Protein AF-A0A356R2P5-F1 (afdb_monomer_lite)

pLDDT: mean 85.53, std 14.72, range [37.44, 98.0]

Foldseek 3Di:
DDDDDDDDDDDPPPCPDVVLVVVLVLVLLVVLLVLLLVCLVVLLVLLLVLLVVLLVVQPVQAPNVLSVVLSCLSVVLNVVSVVLSVVCVPDPCVSPCSPVSVVVLLVSLLSQQLSLLVCLPRSQRPPDVVSLVVSLCSLLVSLLVLLVSCLQPLSSSCSRNCSNQVSNLVVLVVVVDPVSPVVSVVSVVSSVVSSVSSVVSNVVSVVVSVVVSVVVVVVVVVVVVVVVVVVVVVVVVVVVVVVVVVVVVVVVVVVVVVVVVVVVVVVVVVVVVVVVVVVVVVVVVVD

Sequence (287 aa):
MPTPPDSTPIRPSGTSSPSSSFHSSLELRRQQIHQLFSMVPMAILASIINCGLVGWILMDDIPPTTVATWIVGIVGINVLWSGLVLAYRRTSKPLSHPGRWLACFLAGNGASGLIWGMAGIALYPSSAPSHEMFLALVLGGMAAGSAAVHAAYFPAFLAYSLPTTLPLTYQFFAQGDPPHQAVGIMSLIFLSVITVTAYRNFSMVKDTLNLEKENFQLINQLEQAHVHEKDLNHSLSKEITRRRATEQELLEHKNHLESLVGIRTSDLQKSEARYRMVVERISDVIW

Structure (mmCIF, N/CA/C/O backbone):
data_AF-A0A356R2P5-F1
#
_entry.id   AF-A0A356R2P5-F1
#
loop_
_atom_site.group_PDB
_atom_site.id
_atom_site.type_symbol
_atom_site.label_atom_i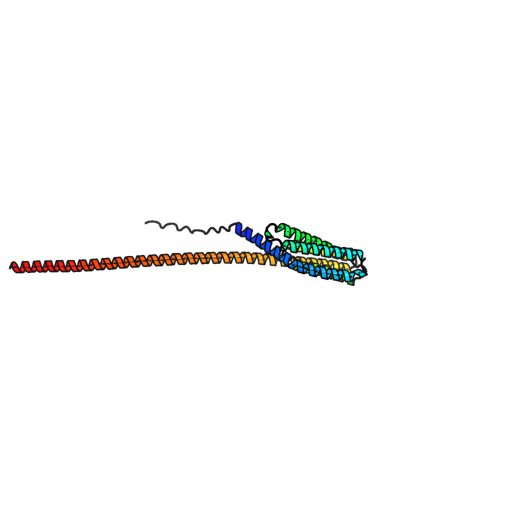d
_atom_site.label_alt_id
_atom_site.label_comp_id
_atom_site.label_asym_id
_atom_site.label_entity_id
_atom_site.label_seq_id
_atom_site.pdbx_PDB_ins_code
_atom_site.Cartn_x
_atom_site.Cartn_y
_atom_site.Cartn_z
_atom_site.occupancy
_atom_site.B_iso_or_equiv
_atom_site.auth_seq_id
_atom_site.auth_comp_id
_atom_site.auth_asym_id
_atom_site.auth_atom_id
_atom_site.pdbx_PDB_model_num
ATOM 1 N N . MET A 1 1 ? -65.138 -12.344 42.682 1.00 42.41 1 MET A N 1
ATOM 2 C CA . MET A 1 1 ? -63.739 -12.772 42.472 1.00 42.41 1 MET A CA 1
ATOM 3 C C . MET A 1 1 ? -63.032 -11.672 41.699 1.00 42.41 1 MET A C 1
ATOM 5 O O . MET A 1 1 ? -63.531 -11.342 40.631 1.00 42.41 1 MET A O 1
ATOM 9 N N . PRO A 1 2 ? -61.968 -11.049 42.229 1.00 42.75 2 PRO A N 1
ATOM 10 C CA . PRO A 1 2 ? -61.199 -10.060 41.486 1.00 42.75 2 PRO A CA 1
ATOM 11 C C . PRO A 1 2 ? -60.195 -10.764 40.564 1.00 42.75 2 PRO A C 1
ATOM 13 O O . PRO A 1 2 ? -59.533 -11.720 40.962 1.00 42.75 2 PRO A O 1
ATOM 16 N N . THR A 1 3 ? -60.127 -10.304 39.320 1.00 48.28 3 THR A N 1
ATOM 17 C CA . THR A 1 3 ? -59.178 -10.725 38.281 1.00 48.28 3 THR A CA 1
ATOM 18 C C . THR A 1 3 ? -57.747 -10.284 38.625 1.00 48.28 3 THR A C 1
ATOM 20 O O . THR A 1 3 ? -57.582 -9.195 39.181 1.00 48.28 3 THR A O 1
ATOM 23 N N . PRO A 1 4 ? -56.703 -11.072 38.301 1.00 51.34 4 PRO A N 1
ATOM 24 C CA . PRO A 1 4 ? -55.318 -10.655 38.505 1.00 51.34 4 PRO A CA 1
ATOM 25 C C . PRO A 1 4 ? -54.912 -9.591 37.464 1.00 51.34 4 PRO A C 1
ATOM 27 O O . PRO A 1 4 ? -55.489 -9.565 36.375 1.00 51.34 4 PRO A O 1
ATOM 30 N N . PRO A 1 5 ? -53.947 -8.706 37.773 1.00 51.38 5 PRO A N 1
ATOM 31 C CA . PRO A 1 5 ? -53.495 -7.688 36.836 1.00 51.38 5 PRO A CA 1
ATOM 32 C C . PRO A 1 5 ? -52.568 -8.292 35.772 1.00 51.38 5 PRO A C 1
ATOM 34 O O . PRO A 1 5 ? -51.703 -9.115 36.076 1.00 51.38 5 PRO A O 1
ATOM 37 N N . ASP A 1 6 ? -52.759 -7.841 34.532 1.00 43.88 6 ASP A N 1
ATOM 38 C CA . ASP A 1 6 ? -51.937 -8.139 33.360 1.00 43.88 6 ASP A CA 1
ATOM 39 C C . ASP A 1 6 ? -50.452 -7.850 33.621 1.00 43.88 6 ASP A C 1
ATOM 41 O O . ASP A 1 6 ? -50.032 -6.704 33.797 1.00 43.88 6 ASP A O 1
ATOM 45 N N . SER A 1 7 ? -49.630 -8.896 33.589 1.00 45.62 7 SER A N 1
ATOM 46 C CA . SER A 1 7 ? -48.177 -8.784 33.521 1.00 45.62 7 SER A CA 1
ATOM 47 C C . SER A 1 7 ? -47.746 -8.662 32.058 1.00 45.62 7 SER A C 1
ATOM 49 O O . SER A 1 7 ? -47.386 -9.650 31.414 1.00 45.62 7 SER A O 1
ATOM 51 N N . THR A 1 8 ? -47.779 -7.449 31.510 1.00 44.38 8 THR A N 1
ATOM 52 C CA . THR A 1 8 ? -47.109 -7.147 30.238 1.00 44.38 8 THR A CA 1
ATOM 53 C C . THR A 1 8 ? -45.588 -7.270 30.407 1.00 44.38 8 THR A C 1
ATOM 55 O O . THR A 1 8 ? -45.036 -6.611 31.292 1.00 44.38 8 THR A O 1
ATOM 58 N N . PRO A 1 9 ? -44.870 -8.047 29.573 1.00 41.84 9 PRO A N 1
ATOM 59 C CA . PRO A 1 9 ? -43.415 -8.082 29.613 1.00 41.84 9 PRO A CA 1
ATOM 60 C C . PRO A 1 9 ? -42.858 -6.767 29.059 1.00 41.84 9 PRO A C 1
ATOM 62 O O . PRO A 1 9 ? -43.113 -6.406 27.908 1.00 41.84 9 PRO A O 1
ATOM 65 N N . ILE A 1 10 ? -42.069 -6.056 29.866 1.00 46.28 10 ILE A N 1
ATOM 66 C CA . ILE A 1 10 ? -41.281 -4.905 29.416 1.00 46.28 10 ILE A CA 1
ATOM 67 C C . ILE A 1 10 ? -40.201 -5.437 28.470 1.00 46.28 10 ILE A C 1
ATOM 69 O O . ILE A 1 10 ? -39.231 -6.067 28.886 1.00 46.28 10 ILE A O 1
ATOM 73 N N . ARG A 1 11 ? -40.395 -5.213 27.171 1.00 37.44 11 ARG A N 1
ATOM 74 C CA . ARG A 1 11 ? -39.421 -5.529 26.124 1.00 37.44 11 ARG A CA 1
ATOM 75 C C . ARG A 1 11 ? -38.295 -4.486 26.203 1.00 37.44 11 ARG A C 1
ATOM 77 O O . ARG A 1 11 ? -38.595 -3.304 26.035 1.00 37.44 11 ARG A O 1
ATOM 84 N N . PRO A 1 12 ? -37.024 -4.856 26.443 1.00 41.50 12 PRO A N 1
ATOM 85 C CA . PRO A 1 12 ? -35.945 -3.880 26.438 1.00 41.50 12 PRO A CA 1
ATOM 86 C C . PRO A 1 12 ? -35.752 -3.372 25.006 1.00 41.50 12 PRO A C 1
ATOM 88 O O . PRO A 1 12 ? -35.371 -4.113 24.098 1.00 41.50 12 PRO A O 1
ATOM 91 N N . SER A 1 13 ? -36.062 -2.096 24.790 1.00 41.22 13 SER A N 1
ATOM 92 C CA . SER A 1 13 ? -35.741 -1.371 23.568 1.00 41.22 13 SER A CA 1
ATOM 93 C C . SER A 1 13 ? -34.225 -1.199 23.490 1.00 41.22 13 SER A C 1
ATOM 95 O O . SER A 1 13 ? -33.666 -0.270 24.069 1.00 41.22 13 SER A O 1
ATOM 97 N N . GLY A 1 14 ? -33.557 -2.106 22.779 1.00 43.81 14 GLY A N 1
ATOM 98 C CA . GLY A 1 14 ? -32.173 -1.937 22.353 1.00 43.81 14 GLY A CA 1
ATOM 99 C C . GLY A 1 14 ? -32.071 -0.786 21.356 1.00 43.81 14 GLY A C 1
ATOM 100 O O . GLY A 1 14 ? -32.062 -0.994 20.147 1.00 43.81 14 GLY A O 1
ATOM 101 N N . THR A 1 15 ? -32.015 0.446 21.854 1.00 41.06 15 THR A N 1
ATOM 102 C CA . THR A 1 15 ? -31.592 1.601 21.068 1.00 41.06 15 THR A CA 1
ATOM 103 C C . THR A 1 15 ? -30.075 1.537 20.926 1.00 41.06 15 THR A C 1
ATOM 105 O O . THR A 1 15 ? -29.334 2.104 21.727 1.00 41.06 15 THR A O 1
ATOM 108 N N . SER A 1 16 ? -29.587 0.830 19.908 1.00 44.09 16 SER A N 1
ATOM 109 C CA . SER A 1 16 ? -28.225 1.032 19.420 1.00 44.09 16 SER A CA 1
ATOM 110 C C . SER A 1 16 ? -28.138 2.458 18.867 1.00 44.09 16 SER A C 1
ATOM 112 O O . SER A 1 16 ? -28.559 2.721 17.740 1.00 44.09 16 SER A O 1
ATOM 114 N N . SER A 1 17 ? -27.663 3.400 19.682 1.00 41.56 17 SER A N 1
ATOM 115 C CA . SER A 1 17 ? -27.514 4.804 19.296 1.00 41.56 17 SER A CA 1
ATOM 116 C C . SER A 1 17 ? -26.669 4.922 18.016 1.00 41.56 17 SER A C 1
ATOM 118 O O . SER A 1 17 ? -25.552 4.398 17.991 1.00 41.56 17 SER A O 1
ATOM 120 N N . PRO A 1 18 ? -27.127 5.625 16.961 1.00 43.97 18 PRO A N 1
ATOM 121 C CA . PRO A 1 18 ? -26.388 5.757 15.699 1.00 43.97 18 PRO A CA 1
ATOM 122 C C . PRO A 1 18 ? -24.966 6.329 15.866 1.00 43.97 18 PRO A C 1
ATOM 124 O O . PRO A 1 18 ? -24.083 6.033 15.057 1.00 43.97 18 PRO A O 1
ATOM 127 N N . SER A 1 19 ? -24.706 7.060 16.956 1.00 48.72 19 SER A N 1
ATOM 128 C CA . SER A 1 19 ? -23.388 7.587 17.323 1.00 48.72 19 SER A CA 1
ATOM 129 C C . SER A 1 19 ? -22.319 6.504 17.530 1.00 48.72 19 SER A C 1
ATOM 131 O O . SER A 1 19 ? -21.192 6.683 17.068 1.00 48.72 19 SER A O 1
ATOM 133 N N . SER A 1 20 ? -22.636 5.356 18.141 1.00 54.38 20 SER A N 1
ATOM 134 C CA . SER A 1 20 ? -21.635 4.307 18.417 1.00 54.38 20 SER A CA 1
ATOM 135 C C . SER A 1 20 ? -21.119 3.646 17.132 1.00 54.38 20 SER A C 1
ATOM 137 O O . SER A 1 20 ? -19.922 3.383 16.983 1.00 54.38 20 SER A O 1
ATOM 139 N N . SER A 1 21 ? -22.006 3.457 16.149 1.00 53.62 21 SER A N 1
ATOM 140 C CA . SER A 1 21 ? -21.661 2.896 14.840 1.00 53.62 21 SER A CA 1
ATOM 141 C C . SER A 1 21 ? -20.752 3.833 14.032 1.00 53.62 21 SER A C 1
ATOM 143 O O . SER A 1 21 ? -19.744 3.386 13.479 1.00 53.62 21 SER A O 1
ATOM 145 N N . PHE A 1 22 ? -21.028 5.140 14.047 1.00 55.53 22 PHE A N 1
ATOM 146 C CA . PHE A 1 22 ? -20.231 6.148 13.351 1.00 55.53 22 PHE A CA 1
ATOM 147 C C . PHE A 1 22 ? -18.831 6.295 13.968 1.00 55.53 22 PHE A C 1
ATOM 149 O O . PHE A 1 22 ? -17.836 6.223 13.242 1.00 55.53 22 PHE A O 1
ATOM 156 N N . HIS A 1 23 ? -18.737 6.382 15.301 1.00 60.03 23 HIS A N 1
ATOM 157 C CA . HIS A 1 23 ? -17.456 6.456 16.014 1.00 60.03 23 HIS A CA 1
ATOM 158 C C . HIS A 1 23 ? -16.562 5.238 15.746 1.00 60.03 23 HIS A C 1
ATOM 160 O O . HIS A 1 23 ? -15.377 5.404 15.463 1.00 60.03 23 HIS A O 1
ATOM 166 N N . SER A 1 24 ? -17.132 4.029 15.722 1.00 66.06 24 SER A N 1
ATOM 167 C CA . SER A 1 24 ? -16.369 2.810 15.413 1.00 66.06 24 SER A CA 1
ATOM 168 C C . SER A 1 24 ? -15.798 2.788 13.985 1.00 66.06 24 SER A C 1
ATOM 170 O O . SER A 1 24 ? -14.681 2.327 13.771 1.00 66.06 24 SER A O 1
ATOM 172 N N . SER A 1 25 ? -16.524 3.331 12.999 1.00 68.00 25 SER A N 1
ATOM 173 C CA . SER A 1 25 ? -16.072 3.361 11.599 1.00 68.00 25 SER A CA 1
ATOM 174 C C . SER A 1 25 ? -14.930 4.356 11.354 1.00 68.00 25 SER A C 1
ATOM 176 O O . SER A 1 25 ? -14.026 4.092 10.557 1.00 68.00 25 SER A O 1
ATOM 178 N N . LEU A 1 26 ? -14.945 5.490 12.063 1.00 72.00 26 LEU A N 1
ATOM 179 C CA . LEU A 1 26 ? -13.884 6.496 12.010 1.00 72.00 26 LEU A CA 1
ATOM 180 C C . LEU A 1 26 ? -12.607 6.003 12.690 1.00 72.00 26 LEU A C 1
ATOM 182 O O . LEU A 1 26 ? -11.514 6.223 12.169 1.00 72.00 26 LEU A O 1
ATOM 186 N N . GLU A 1 27 ? -12.753 5.311 13.816 1.00 73.75 27 GLU A N 1
ATOM 187 C CA . GLU A 1 27 ? -11.639 4.742 14.569 1.00 73.75 27 GLU A CA 1
ATOM 188 C C . GLU A 1 27 ? -10.938 3.622 13.786 1.00 73.75 27 GLU A C 1
ATOM 190 O O . GLU A 1 27 ? -9.715 3.616 13.654 1.00 73.75 27 GLU A O 1
ATOM 195 N N . LEU A 1 28 ? -11.714 2.755 13.136 1.00 74.19 28 LEU A N 1
ATOM 196 C CA . LEU A 1 28 ? -11.195 1.710 12.254 1.00 74.19 28 LEU A CA 1
ATOM 197 C C . LEU A 1 28 ? -10.423 2.303 11.065 1.00 74.19 28 LEU A C 1
ATOM 199 O O . LEU A 1 28 ? -9.308 1.885 10.751 1.00 74.19 28 LEU A O 1
ATOM 203 N N . ARG A 1 29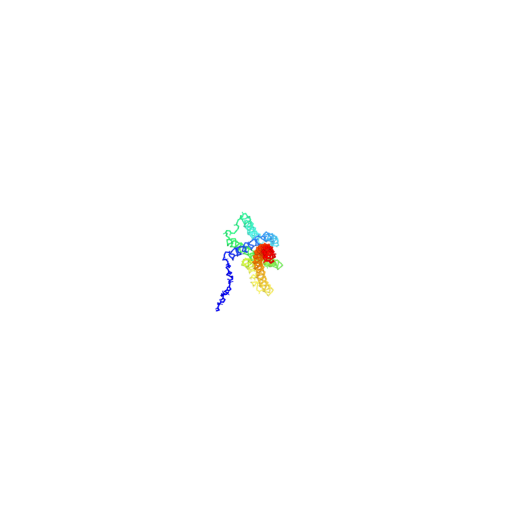 ? -10.967 3.353 10.435 1.00 76.81 29 ARG A N 1
ATOM 204 C CA . ARG A 1 29 ? -10.277 4.065 9.348 1.00 76.81 29 ARG A CA 1
ATOM 205 C C . ARG A 1 29 ? -8.995 4.754 9.835 1.00 76.81 29 ARG A C 1
ATOM 207 O O . ARG A 1 29 ? -8.023 4.828 9.086 1.00 76.81 29 ARG A O 1
ATOM 214 N N . ARG A 1 30 ? -8.965 5.241 11.079 1.00 79.44 30 ARG A N 1
ATOM 215 C CA . ARG A 1 30 ? -7.760 5.811 11.704 1.00 79.44 30 ARG A CA 1
ATOM 216 C C . ARG A 1 30 ? -6.670 4.756 11.856 1.00 79.44 30 ARG A C 1
ATOM 218 O O . ARG A 1 30 ? -5.534 5.018 11.466 1.00 79.44 30 ARG A O 1
ATOM 225 N N . GLN A 1 31 ? -7.012 3.587 12.392 1.00 79.94 31 GLN A N 1
ATOM 226 C CA . GLN A 1 31 ? -6.070 2.480 12.555 1.00 79.94 31 GLN A CA 1
ATOM 227 C C . GLN A 1 31 ? -5.504 2.025 11.204 1.00 79.94 31 GLN A C 1
ATOM 229 O O . GLN A 1 31 ? -4.288 1.910 11.070 1.00 79.94 31 GLN A O 1
ATOM 234 N N . GLN A 1 32 ? -6.353 1.896 10.177 1.00 83.00 32 GLN A N 1
ATOM 235 C CA . GLN A 1 32 ? -5.919 1.580 8.811 1.00 83.00 32 GLN A CA 1
ATOM 236 C C . GLN A 1 32 ? -4.899 2.593 8.276 1.00 83.00 32 GLN A C 1
ATOM 238 O O . GLN A 1 32 ? -3.826 2.209 7.819 1.00 83.00 32 GLN A O 1
ATOM 243 N N . ILE A 1 33 ? -5.198 3.895 8.356 1.00 86.94 33 ILE A N 1
ATOM 244 C CA . ILE A 1 33 ? -4.279 4.946 7.889 1.00 86.94 33 ILE A CA 1
ATOM 245 C C . ILE A 1 33 ? -2.973 4.905 8.689 1.00 86.94 33 ILE A C 1
ATOM 247 O O . ILE A 1 33 ? -1.893 4.991 8.110 1.00 86.94 33 ILE A O 1
ATOM 251 N N . HIS A 1 34 ? -3.044 4.731 10.009 1.00 86.88 34 HIS A N 1
ATOM 252 C CA . HIS A 1 34 ? -1.851 4.634 10.843 1.00 86.88 34 HIS A CA 1
ATOM 253 C C . HIS A 1 34 ? -0.959 3.449 10.449 1.00 86.88 34 HIS A C 1
ATOM 255 O O . HIS A 1 34 ? 0.250 3.629 10.310 1.00 86.88 34 HIS A O 1
ATOM 261 N N . GLN A 1 35 ? -1.550 2.279 10.206 1.00 85.94 35 GLN A N 1
ATOM 262 C CA . GLN A 1 35 ? -0.837 1.086 9.755 1.00 85.94 35 GLN A CA 1
ATOM 263 C C . GLN A 1 35 ? -0.200 1.275 8.370 1.00 85.94 35 GLN A C 1
ATOM 265 O O . GLN A 1 35 ? 0.932 0.856 8.152 1.00 85.94 35 GLN A O 1
ATOM 270 N N . LEU A 1 36 ? -0.881 1.947 7.437 1.00 88.31 36 LEU A N 1
ATOM 271 C CA . LEU A 1 36 ? -0.299 2.257 6.126 1.00 88.31 36 LEU A CA 1
ATOM 272 C C . LEU A 1 36 ? 0.934 3.158 6.265 1.00 88.31 36 LEU A C 1
ATOM 274 O O . LEU A 1 36 ? 1.994 2.865 5.717 1.00 88.31 36 LEU A O 1
ATOM 278 N N . PHE A 1 37 ? 0.819 4.244 7.035 1.00 88.81 37 PHE A N 1
ATOM 279 C CA . PHE A 1 37 ? 1.904 5.210 7.221 1.00 88.81 37 PHE A CA 1
ATOM 280 C C . PHE A 1 37 ? 3.071 4.679 8.068 1.00 88.81 37 PHE A C 1
ATOM 282 O O . PHE A 1 37 ? 4.184 5.198 7.946 1.00 88.81 37 PHE A O 1
ATOM 289 N N . SER A 1 38 ? 2.860 3.657 8.904 1.00 89.44 38 SER A N 1
ATOM 290 C CA . SER A 1 38 ? 3.942 3.017 9.664 1.00 89.44 38 SER A CA 1
ATOM 291 C C . SER A 1 38 ? 4.842 2.139 8.789 1.00 89.44 38 SER A C 1
ATOM 293 O O . SER A 1 38 ? 6.026 2.014 9.096 1.00 89.44 38 SER A O 1
ATOM 295 N N . MET A 1 39 ? 4.323 1.612 7.674 1.00 90.44 39 MET A N 1
ATOM 296 C CA . MET A 1 39 ? 5.072 0.771 6.731 1.00 90.44 39 MET A CA 1
ATOM 297 C C . MET A 1 39 ? 5.848 1.572 5.670 1.00 90.44 39 MET A C 1
ATOM 299 O O . MET A 1 39 ? 6.798 1.055 5.080 1.00 90.44 39 MET A O 1
ATOM 303 N N . VAL A 1 40 ? 5.509 2.850 5.446 1.00 92.06 40 VAL A N 1
ATOM 304 C CA . VAL A 1 40 ? 6.167 3.707 4.434 1.00 92.06 40 VAL A CA 1
ATOM 305 C C . VAL A 1 40 ? 7.695 3.791 4.595 1.00 92.06 40 VAL A C 1
ATOM 307 O O . VAL A 1 40 ? 8.383 3.658 3.587 1.00 92.06 40 VAL A O 1
ATOM 310 N N . PRO A 1 41 ? 8.283 3.964 5.798 1.00 92.88 41 PRO A N 1
ATOM 311 C CA . PRO A 1 41 ? 9.741 4.014 5.941 1.00 92.88 41 PRO A CA 1
ATOM 312 C C . PRO A 1 41 ? 10.447 2.740 5.458 1.00 92.88 41 PRO A C 1
ATOM 314 O O . PRO A 1 41 ? 11.507 2.821 4.841 1.00 92.88 41 PRO A O 1
ATOM 317 N N . MET A 1 42 ? 9.842 1.571 5.693 1.00 92.56 42 MET A N 1
ATOM 318 C CA . MET A 1 42 ? 10.363 0.295 5.201 1.00 92.56 42 MET A CA 1
ATOM 319 C C . MET A 1 42 ? 10.295 0.229 3.669 1.00 92.56 42 MET A C 1
ATOM 321 O O . MET A 1 42 ? 11.254 -0.202 3.031 1.00 92.56 42 MET A O 1
ATOM 325 N N . ALA A 1 43 ? 9.204 0.722 3.073 1.00 93.12 43 ALA A N 1
ATOM 326 C CA . ALA A 1 43 ? 9.056 0.806 1.621 1.00 93.12 43 ALA A CA 1
ATOM 327 C C . ALA A 1 43 ? 10.069 1.773 0.979 1.00 93.12 43 ALA A C 1
ATOM 329 O O . ALA A 1 43 ? 10.650 1.445 -0.054 1.00 93.12 43 ALA A O 1
ATOM 330 N N . ILE A 1 44 ? 10.335 2.927 1.606 1.00 94.88 44 ILE A N 1
ATOM 331 C CA . ILE A 1 44 ? 11.371 3.873 1.159 1.00 94.88 44 ILE A CA 1
ATOM 332 C C . ILE A 1 44 ? 12.742 3.192 1.168 1.00 94.88 44 ILE A C 1
ATOM 334 O O . ILE A 1 44 ? 13.467 3.274 0.181 1.00 94.88 44 ILE A O 1
ATOM 338 N N . LEU A 1 45 ? 13.093 2.490 2.251 1.00 95.81 45 LEU A N 1
ATOM 339 C CA . LEU A 1 45 ? 14.383 1.807 2.355 1.00 95.81 45 LEU A CA 1
ATOM 340 C C . LEU A 1 45 ? 14.563 0.766 1.241 1.00 95.81 45 LEU A C 1
ATOM 342 O O . LEU A 1 45 ? 15.575 0.788 0.543 1.00 95.81 45 LEU A O 1
ATOM 346 N N . ALA A 1 46 ? 13.564 -0.097 1.033 1.00 94.88 46 ALA A N 1
ATOM 347 C CA . ALA A 1 46 ? 13.587 -1.082 -0.047 1.00 94.88 46 ALA A CA 1
ATOM 348 C C . ALA A 1 46 ? 13.703 -0.415 -1.431 1.00 94.88 46 ALA A C 1
ATOM 350 O O . ALA A 1 46 ? 14.481 -0.861 -2.272 1.00 94.88 46 ALA A O 1
ATOM 351 N N . SER A 1 47 ? 12.974 0.685 -1.644 1.00 96.06 47 SER A N 1
ATOM 352 C CA . SER A 1 47 ? 12.998 1.469 -2.883 1.00 96.06 47 SER A CA 1
ATOM 353 C C . SER A 1 47 ? 14.387 2.046 -3.171 1.00 96.06 47 SER A C 1
ATOM 355 O O . SER A 1 47 ? 14.891 1.893 -4.278 1.00 96.06 47 SER A O 1
ATOM 357 N N . ILE A 1 48 ? 15.049 2.643 -2.173 1.00 97.19 48 ILE A N 1
ATOM 358 C CA . ILE A 1 48 ? 16.394 3.218 -2.326 1.00 97.19 48 ILE A CA 1
ATOM 359 C C . ILE A 1 48 ? 17.445 2.134 -2.594 1.00 97.19 48 ILE A C 1
ATOM 361 O O . ILE A 1 48 ? 18.284 2.312 -3.476 1.00 97.19 48 ILE A O 1
ATOM 365 N N . ILE A 1 49 ? 17.381 1.001 -1.887 1.00 97.62 49 ILE A N 1
ATOM 366 C CA . ILE A 1 49 ? 18.307 -0.122 -2.104 1.00 97.62 49 ILE A CA 1
ATOM 367 C C . ILE A 1 49 ? 18.160 -0.669 -3.530 1.00 97.62 49 ILE A C 1
ATOM 369 O O . ILE A 1 49 ? 19.149 -0.763 -4.257 1.00 97.62 49 ILE A O 1
ATOM 373 N N . ASN A 1 50 ? 16.931 -0.971 -3.959 1.00 97.38 50 ASN A N 1
ATOM 374 C CA . ASN A 1 50 ? 16.679 -1.493 -5.303 1.00 97.38 50 ASN A CA 1
ATOM 375 C C . ASN A 1 50 ? 17.009 -0.467 -6.394 1.00 97.38 50 ASN A C 1
ATOM 377 O O . ASN A 1 50 ? 17.521 -0.845 -7.441 1.00 97.38 50 ASN A O 1
ATOM 381 N N . CYS A 1 51 ? 16.777 0.826 -6.150 1.00 97.25 51 CYS A N 1
ATOM 382 C CA . CYS A 1 51 ? 17.176 1.899 -7.060 1.00 97.25 51 CYS A CA 1
ATOM 383 C C . CYS A 1 51 ? 18.691 1.928 -7.277 1.00 97.25 51 CYS A C 1
ATOM 385 O O . CYS A 1 51 ? 19.139 2.065 -8.412 1.00 97.25 51 CYS A O 1
ATOM 387 N N . GLY A 1 52 ? 19.474 1.789 -6.202 1.00 96.94 52 GLY A N 1
ATOM 388 C CA . GLY A 1 52 ? 20.931 1.715 -6.289 1.00 96.94 52 GLY A CA 1
ATOM 389 C C . GLY A 1 52 ? 21.397 0.483 -7.060 1.00 96.94 52 GLY A C 1
ATOM 390 O O . GLY A 1 52 ? 22.271 0.596 -7.911 1.00 96.94 52 GLY A O 1
ATOM 391 N N . LEU A 1 53 ? 20.772 -0.673 -6.819 1.00 97.25 53 LEU A N 1
ATOM 392 C CA . LEU A 1 53 ? 21.107 -1.922 -7.503 1.00 97.25 53 LEU A CA 1
ATOM 393 C C . LEU A 1 53 ? 20.772 -1.874 -9.002 1.00 97.25 53 LEU A C 1
ATOM 395 O O . LEU A 1 53 ? 21.602 -2.242 -9.827 1.00 97.25 53 LEU A O 1
ATOM 399 N N . VAL A 1 54 ? 19.585 -1.368 -9.354 1.00 96.75 54 VAL A N 1
ATOM 400 C CA . VAL A 1 54 ? 19.154 -1.158 -10.746 1.00 96.75 54 VAL A CA 1
ATOM 401 C C . VAL A 1 54 ? 20.063 -0.163 -11.454 1.00 96.75 54 VAL A C 1
ATOM 403 O O . VAL A 1 54 ? 20.544 -0.449 -12.545 1.00 96.75 54 VAL A O 1
ATOM 406 N N . GLY A 1 55 ? 20.354 0.972 -10.818 1.00 95.88 55 GLY A N 1
ATOM 407 C CA . GLY A 1 55 ? 21.290 1.949 -11.363 1.00 95.88 55 GLY A CA 1
ATOM 408 C C . GLY A 1 55 ? 22.695 1.379 -11.545 1.00 95.88 55 GLY A C 1
ATOM 409 O O . GLY A 1 55 ? 23.337 1.689 -12.539 1.00 95.88 55 GLY A O 1
ATOM 410 N N . TRP A 1 56 ? 23.161 0.529 -10.624 1.00 95.69 56 TRP A N 1
ATOM 411 C CA . TRP A 1 56 ? 24.486 -0.083 -10.706 1.00 95.69 56 TRP A CA 1
ATOM 412 C C . TRP A 1 56 ? 24.597 -1.095 -11.848 1.00 95.69 56 TRP A C 1
ATOM 414 O O . TRP A 1 56 ? 25.550 -1.044 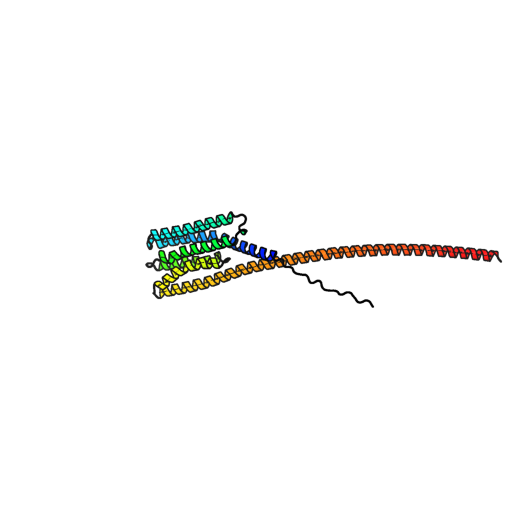-12.614 1.00 95.69 56 TRP A O 1
ATOM 424 N N . ILE A 1 57 ? 23.614 -1.984 -11.991 1.00 95.25 57 ILE A N 1
ATOM 425 C CA . ILE A 1 57 ? 23.666 -3.053 -12.996 1.00 95.25 57 ILE A CA 1
ATOM 426 C C . ILE A 1 57 ? 23.434 -2.520 -14.413 1.00 95.25 57 ILE A C 1
ATOM 428 O O . ILE A 1 57 ? 24.047 -3.017 -15.348 1.00 95.25 57 ILE A O 1
ATOM 432 N N . LEU A 1 58 ? 22.575 -1.509 -14.585 1.00 94.19 58 LEU A N 1
ATOM 433 C CA . LEU A 1 58 ? 22.180 -1.033 -15.914 1.00 94.19 58 LEU A CA 1
ATOM 434 C C . LEU A 1 58 ? 22.967 0.187 -16.415 1.00 94.19 58 LEU A C 1
ATOM 436 O O . LEU A 1 58 ? 22.679 0.671 -17.509 1.00 94.19 58 LEU A O 1
ATOM 440 N N . MET A 1 59 ? 23.944 0.706 -15.659 1.00 92.00 59 MET A N 1
ATOM 441 C CA . MET A 1 59 ? 24.699 1.895 -16.090 1.00 92.00 59 MET A CA 1
ATOM 442 C C . MET A 1 59 ? 25.546 1.669 -17.346 1.00 92.00 59 MET A C 1
ATOM 444 O O . MET A 1 59 ? 25.818 2.632 -18.059 1.00 92.00 59 MET A O 1
ATOM 448 N N . ASP A 1 60 ? 25.965 0.424 -17.588 1.00 90.31 60 ASP A N 1
ATOM 449 C CA . ASP A 1 60 ? 26.834 0.076 -18.713 1.00 90.31 60 ASP A CA 1
ATOM 450 C C . ASP A 1 60 ? 26.029 -0.180 -20.001 1.00 90.31 60 ASP A C 1
ATOM 452 O O . ASP A 1 60 ? 26.520 0.097 -21.095 1.00 90.31 60 ASP A O 1
ATOM 456 N N . ASP A 1 61 ? 24.778 -0.647 -19.889 1.00 91.25 61 ASP A N 1
ATOM 457 C CA . ASP A 1 61 ? 23.917 -0.950 -21.046 1.00 91.25 61 ASP A CA 1
ATOM 458 C C . ASP A 1 61 ? 23.006 0.210 -21.462 1.00 91.25 61 ASP A C 1
ATOM 460 O O . ASP A 1 61 ? 22.562 0.276 -22.610 1.00 91.25 61 ASP A O 1
ATOM 464 N N . ILE A 1 62 ? 22.683 1.116 -20.536 1.00 94.69 62 ILE A N 1
ATOM 465 C CA . ILE A 1 62 ? 21.704 2.186 -20.747 1.00 94.69 62 ILE A CA 1
ATOM 466 C C . ILE A 1 62 ? 22.395 3.554 -20.664 1.00 94.69 62 ILE A C 1
ATOM 468 O O . ILE A 1 62 ? 23.227 3.765 -19.782 1.00 94.69 62 ILE A O 1
ATOM 472 N N . PRO A 1 63 ? 22.030 4.539 -21.515 1.00 95.00 63 PRO A N 1
ATOM 473 C CA . PRO A 1 63 ? 22.609 5.875 -21.453 1.00 95.00 63 PRO A CA 1
ATOM 474 C C . PRO A 1 63 ? 22.583 6.470 -20.030 1.00 95.00 63 PRO A C 1
ATOM 476 O O . PRO A 1 63 ? 21.509 6.523 -19.415 1.00 95.00 63 PRO A O 1
ATOM 479 N N . PRO A 1 64 ? 23.716 7.000 -19.520 1.00 94.19 64 PRO A N 1
ATOM 480 C CA . PRO A 1 64 ? 23.807 7.514 -18.151 1.00 94.19 64 PRO A CA 1
ATOM 481 C C . PRO A 1 64 ? 22.780 8.600 -17.828 1.00 94.19 64 PRO A C 1
ATOM 483 O O . PRO A 1 64 ? 22.322 8.713 -16.694 1.00 94.19 64 PRO A O 1
ATOM 486 N N . THR A 1 65 ? 22.377 9.391 -18.826 1.00 95.94 65 THR A N 1
ATOM 487 C CA . THR A 1 65 ? 21.339 10.419 -18.684 1.00 95.94 65 THR A CA 1
ATOM 488 C C . THR A 1 65 ? 19.970 9.817 -18.372 1.00 95.94 65 THR A C 1
ATOM 490 O O . THR A 1 65 ? 19.253 10.359 -17.530 1.00 95.94 65 THR A O 1
ATOM 493 N N . THR A 1 66 ? 19.608 8.689 -18.987 1.00 95.94 66 THR A N 1
ATOM 494 C CA . THR A 1 66 ? 18.334 7.996 -18.747 1.00 95.94 66 THR A CA 1
ATOM 495 C C . THR A 1 66 ? 18.316 7.373 -17.355 1.00 95.94 66 THR A C 1
ATOM 497 O O . THR A 1 66 ? 17.360 7.575 -16.604 1.00 95.94 66 THR A O 1
ATOM 500 N N . VAL A 1 67 ? 19.408 6.698 -16.973 1.00 96.31 67 VAL A N 1
ATOM 501 C CA . VAL A 1 67 ? 19.580 6.121 -15.629 1.00 96.31 67 VAL A CA 1
ATOM 502 C C . VAL A 1 67 ? 19.519 7.217 -14.562 1.00 96.31 67 VAL A C 1
ATOM 504 O O . VAL A 1 67 ? 18.737 7.115 -13.618 1.00 96.31 67 VAL A O 1
ATOM 507 N N . ALA A 1 68 ? 20.266 8.311 -14.736 1.00 96.50 68 ALA A N 1
ATOM 508 C CA . ALA A 1 68 ? 20.261 9.440 -13.808 1.00 96.50 68 ALA A CA 1
ATOM 509 C C . ALA A 1 68 ? 18.878 10.099 -13.691 1.00 96.50 68 ALA A C 1
ATOM 511 O O . ALA A 1 68 ? 18.426 10.375 -12.581 1.00 96.50 68 ALA A O 1
ATOM 512 N N . THR A 1 69 ? 18.179 10.313 -14.812 1.00 97.00 69 THR A N 1
ATOM 513 C CA . THR A 1 69 ? 16.817 10.878 -14.808 1.00 97.00 69 THR A CA 1
ATOM 514 C C . THR A 1 69 ? 15.858 10.000 -14.006 1.00 97.00 69 THR A C 1
ATOM 516 O O . THR A 1 69 ? 15.088 10.503 -13.186 1.00 97.00 69 THR A O 1
ATOM 519 N N . TRP A 1 70 ? 15.936 8.681 -14.192 1.00 97.69 70 TRP A N 1
ATOM 520 C CA . TRP A 1 70 ? 15.112 7.733 -13.453 1.00 97.69 70 TRP A CA 1
ATOM 521 C C . TRP A 1 70 ? 15.444 7.712 -11.952 1.00 97.69 70 TRP A C 1
ATOM 523 O O . TRP A 1 70 ? 14.531 7.802 -11.128 1.00 97.69 70 TRP A O 1
ATOM 533 N N . ILE A 1 71 ? 16.732 7.702 -11.585 1.00 97.69 71 ILE A N 1
ATOM 534 C CA . ILE A 1 71 ? 17.184 7.788 -10.184 1.00 97.69 71 ILE A CA 1
ATOM 535 C C . ILE A 1 71 ? 16.668 9.072 -9.526 1.00 97.69 71 ILE A C 1
ATOM 537 O O . ILE A 1 71 ? 16.133 9.019 -8.419 1.00 97.69 71 ILE A O 1
ATOM 541 N N . VAL A 1 72 ? 16.773 10.224 -10.197 1.00 97.62 72 VAL A N 1
ATOM 542 C CA . VAL A 1 72 ? 16.238 11.498 -9.689 1.00 97.62 72 VAL A CA 1
ATOM 543 C C . VAL A 1 72 ? 14.726 11.406 -9.472 1.00 97.62 72 VAL A C 1
ATOM 545 O O . VAL A 1 72 ? 14.233 11.880 -8.447 1.00 97.62 72 VAL A O 1
ATOM 548 N N . GLY A 1 73 ? 13.993 10.747 -10.374 1.00 97.56 73 GLY A N 1
ATOM 549 C CA . GLY A 1 73 ? 12.567 10.464 -10.204 1.00 97.56 73 GLY A CA 1
ATOM 550 C C . GLY A 1 73 ? 12.271 9.635 -8.950 1.00 97.56 73 GLY A C 1
ATOM 551 O O . GLY A 1 73 ? 11.418 10.017 -8.143 1.00 97.56 73 GLY A O 1
ATOM 552 N N . ILE A 1 74 ? 13.011 8.541 -8.739 1.00 97.69 74 ILE A N 1
ATOM 553 C CA . ILE A 1 74 ? 12.875 7.674 -7.559 1.00 97.69 74 ILE A CA 1
ATOM 554 C C . ILE A 1 74 ? 13.227 8.422 -6.266 1.00 97.69 74 ILE A C 1
ATOM 556 O O . ILE A 1 74 ? 12.502 8.337 -5.271 1.00 97.69 74 ILE A O 1
ATOM 560 N N . VAL A 1 75 ? 14.319 9.182 -6.250 1.00 97.62 75 VAL A N 1
ATOM 561 C CA . VAL A 1 75 ? 14.704 9.985 -5.082 1.00 97.62 75 VAL A CA 1
ATOM 562 C C . VAL A 1 75 ? 13.639 11.045 -4.800 1.00 97.62 75 VAL A C 1
ATOM 564 O O . VAL A 1 75 ? 13.190 11.169 -3.662 1.00 97.62 75 VAL A O 1
ATOM 567 N N . GLY A 1 76 ? 13.161 11.747 -5.829 1.00 98.00 76 GLY A N 1
ATOM 568 C CA . GLY A 1 76 ? 12.116 12.761 -5.713 1.00 98.00 76 GLY A CA 1
ATOM 569 C C . GLY A 1 76 ? 10.827 12.216 -5.097 1.00 98.00 76 GLY A C 1
ATOM 570 O O . GLY A 1 76 ? 10.317 12.789 -4.132 1.00 98.00 76 GLY A O 1
ATOM 571 N N . ILE A 1 77 ? 10.324 11.072 -5.577 1.00 97.38 77 ILE A N 1
ATOM 572 C CA . ILE A 1 77 ? 9.103 10.474 -5.015 1.00 97.38 77 ILE A CA 1
ATOM 573 C C . ILE A 1 77 ? 9.305 9.988 -3.571 1.00 97.38 77 ILE A C 1
ATOM 575 O O . ILE A 1 77 ? 8.407 10.144 -2.744 1.00 97.38 77 ILE A O 1
ATOM 579 N N . ASN A 1 78 ? 10.488 9.474 -3.217 1.00 97.00 78 ASN A N 1
ATOM 580 C CA . ASN A 1 78 ? 10.805 9.075 -1.840 1.00 97.00 78 ASN A CA 1
ATOM 581 C C . ASN A 1 78 ? 10.943 10.283 -0.888 1.00 97.00 78 ASN A C 1
ATOM 583 O O . ASN A 1 78 ? 10.557 10.199 0.283 1.00 97.00 78 ASN A O 1
ATOM 587 N N . VAL A 1 79 ? 11.426 11.430 -1.378 1.00 97.62 79 VAL A N 1
ATOM 588 C CA . VAL A 1 79 ? 11.421 12.700 -0.629 1.00 97.62 79 VAL A CA 1
ATOM 589 C C . VAL A 1 79 ? 9.986 13.167 -0.379 1.00 97.62 79 VAL A C 1
ATOM 591 O O . VAL A 1 79 ? 9.654 13.533 0.751 1.00 97.62 79 VAL A O 1
ATOM 594 N N . LEU A 1 80 ? 9.107 13.088 -1.384 1.00 96.81 80 LEU A N 1
ATOM 595 C CA . LEU A 1 80 ? 7.683 13.404 -1.221 1.00 96.81 80 LEU A CA 1
ATOM 596 C C . LEU A 1 80 ? 7.008 12.479 -0.198 1.00 96.81 80 LEU A C 1
ATOM 598 O O . LEU A 1 80 ? 6.276 12.963 0.667 1.00 96.81 80 LEU A O 1
ATOM 602 N N . TRP A 1 81 ? 7.301 11.175 -0.231 1.00 95.38 81 TRP A N 1
ATOM 603 C CA . TRP A 1 81 ? 6.831 10.223 0.780 1.00 95.38 81 TRP A CA 1
ATOM 604 C C . TRP A 1 81 ? 7.321 10.576 2.184 1.00 95.38 81 TRP A C 1
ATOM 606 O O . TRP A 1 81 ? 6.526 10.598 3.125 1.00 95.38 81 TRP A O 1
ATOM 616 N N . SER A 1 82 ? 8.602 10.913 2.328 1.00 94.94 82 SER A N 1
ATOM 617 C CA . SER A 1 82 ? 9.185 11.338 3.606 1.00 94.94 82 SER A CA 1
ATOM 618 C C . SER A 1 82 ? 8.494 12.596 4.142 1.00 94.94 82 SER A C 1
ATOM 620 O O . SER A 1 82 ? 8.113 12.649 5.313 1.00 94.94 82 SER A O 1
ATOM 622 N N . GLY A 1 83 ? 8.252 13.582 3.273 1.00 94.88 83 GLY A N 1
ATOM 623 C CA . GLY A 1 83 ? 7.486 14.785 3.597 1.00 94.88 83 GLY A CA 1
ATOM 624 C C . GLY A 1 83 ? 6.050 14.473 4.022 1.00 94.88 83 GLY A C 1
ATOM 625 O O . GLY A 1 83 ? 5.575 15.018 5.020 1.00 94.88 83 GLY A O 1
ATOM 626 N N . LEU A 1 84 ? 5.376 13.550 3.329 1.00 93.06 84 LEU A N 1
ATOM 627 C CA . LEU A 1 84 ? 4.014 13.127 3.657 1.00 93.06 84 LEU A CA 1
ATOM 628 C C . LEU A 1 84 ? 3.947 12.416 5.019 1.00 93.06 84 LEU A C 1
ATOM 630 O O . LEU A 1 84 ? 3.060 12.715 5.818 1.00 93.06 84 LEU A O 1
ATOM 634 N N . VAL A 1 85 ? 4.903 11.532 5.321 1.00 92.56 85 VAL A N 1
ATOM 635 C CA . VAL A 1 85 ? 5.019 10.858 6.628 1.00 92.56 85 VAL A CA 1
ATOM 636 C C . VAL A 1 85 ? 5.283 11.870 7.743 1.00 92.56 85 VAL A C 1
ATOM 638 O O . VAL A 1 85 ? 4.658 11.795 8.801 1.00 92.56 85 VAL A O 1
ATOM 641 N N . LEU A 1 86 ? 6.177 12.838 7.523 1.00 92.25 86 LEU A N 1
ATOM 642 C CA . LEU A 1 86 ? 6.457 13.899 8.494 1.00 92.25 86 LEU A CA 1
ATOM 643 C C . LEU A 1 86 ? 5.226 14.775 8.744 1.00 92.25 86 LEU A C 1
ATOM 645 O O . LEU A 1 86 ? 4.901 15.054 9.899 1.00 92.25 86 LEU A O 1
ATOM 649 N N . ALA A 1 87 ? 4.515 15.175 7.688 1.00 91.25 87 ALA A N 1
ATOM 650 C CA . ALA A 1 87 ? 3.276 15.938 7.800 1.00 91.25 87 ALA A CA 1
ATOM 651 C C . ALA A 1 87 ? 2.198 15.152 8.566 1.00 91.25 87 ALA A C 1
ATOM 653 O O . ALA A 1 87 ? 1.534 15.709 9.443 1.00 91.25 87 ALA A O 1
ATOM 654 N N . TYR A 1 88 ? 2.071 13.849 8.296 1.00 89.56 88 TYR A N 1
ATOM 655 C CA . TYR A 1 88 ? 1.155 12.966 9.014 1.00 89.56 88 TYR A CA 1
ATOM 656 C C . TYR A 1 88 ? 1.503 12.885 10.508 1.00 89.56 88 TYR A C 1
ATOM 658 O O . TYR A 1 88 ? 0.642 13.118 11.353 1.00 89.56 88 TYR A O 1
ATOM 666 N N . ARG A 1 89 ? 2.780 12.653 10.846 1.00 87.62 89 ARG A N 1
ATOM 667 C CA . ARG A 1 89 ? 3.263 12.563 12.239 1.00 87.62 89 ARG A CA 1
ATOM 668 C C . ARG A 1 89 ? 3.130 13.873 13.019 1.00 87.62 89 ARG A C 1
ATOM 670 O O . ARG A 1 89 ? 2.903 13.833 14.222 1.00 87.62 89 ARG A O 1
ATOM 677 N N . ARG A 1 90 ? 3.273 15.026 12.357 1.00 87.62 90 ARG A N 1
ATOM 678 C CA . ARG A 1 90 ? 3.124 16.355 12.982 1.00 87.62 90 ARG A CA 1
ATOM 679 C C . ARG A 1 90 ? 1.668 16.765 13.205 1.00 87.62 90 ARG A C 1
ATOM 681 O O . ARG A 1 90 ? 1.414 17.731 13.917 1.00 87.62 90 ARG A O 1
ATOM 688 N N . THR A 1 91 ? 0.710 16.070 12.600 1.00 83.44 91 THR A N 1
ATOM 689 C CA . THR A 1 91 ? -0.704 16.416 12.732 1.00 83.44 91 THR A CA 1
ATOM 690 C C . THR A 1 91 ? -1.261 15.834 14.032 1.00 83.44 91 THR A C 1
ATOM 692 O O . THR A 1 91 ? -1.509 14.637 14.117 1.00 83.44 91 THR A O 1
ATOM 695 N N . SER A 1 92 ? -1.528 16.681 15.033 1.00 64.00 92 SER A N 1
ATOM 696 C CA . SER A 1 92 ? -2.063 16.253 16.342 1.00 64.00 92 SER A CA 1
ATOM 697 C C . SER A 1 92 ? -3.454 15.604 16.267 1.00 64.00 92 SER A C 1
ATOM 699 O O . SER A 1 92 ? -3.851 14.880 17.176 1.00 64.00 92 SER A O 1
ATOM 701 N N . LYS A 1 93 ? -4.211 15.860 15.190 1.00 63.62 93 LYS A N 1
ATOM 702 C CA . LYS A 1 93 ? -5.519 15.243 14.906 1.00 63.62 93 LYS A CA 1
ATOM 703 C C . LYS A 1 93 ? -5.602 14.801 13.436 1.00 63.62 93 LYS A C 1
ATOM 705 O O . LYS A 1 93 ? -6.226 15.488 12.629 1.00 63.62 93 LYS A O 1
ATOM 710 N N . PRO A 1 94 ? -5.015 13.653 13.054 1.00 59.88 94 PRO A N 1
ATOM 711 C CA . PRO A 1 94 ? -5.114 13.129 11.683 1.00 59.88 94 PRO A CA 1
ATOM 712 C C . PRO A 1 94 ? -6.567 12.848 11.251 1.00 59.88 94 PRO A C 1
ATOM 714 O O . PRO A 1 94 ? -6.869 12.754 10.062 1.00 59.88 94 PRO A O 1
ATOM 717 N N . LEU A 1 95 ? -7.469 12.753 12.237 1.00 58.22 95 LEU A N 1
ATOM 718 C CA . LEU A 1 95 ? -8.896 12.462 12.113 1.00 58.22 95 LEU A CA 1
ATOM 719 C C . LEU A 1 95 ? -9.736 13.561 11.449 1.00 58.22 95 LEU A C 1
ATOM 721 O O . LEU A 1 95 ? -10.862 13.270 11.059 1.00 58.22 95 LEU A O 1
ATOM 725 N N . SER A 1 96 ? -9.238 14.794 11.300 1.00 65.56 96 SER A N 1
ATOM 726 C CA . SER A 1 96 ? -10.049 15.874 10.714 1.00 65.56 96 SER A CA 1
ATOM 727 C C . SER A 1 96 ? -10.416 15.590 9.251 1.00 65.56 96 SER A C 1
ATOM 729 O O . SER A 1 96 ? -11.505 15.943 8.809 1.00 65.56 96 SER A O 1
ATOM 731 N N . HIS A 1 97 ? -9.527 14.921 8.498 1.00 74.31 97 HIS A N 1
ATOM 732 C CA . HIS A 1 97 ? -9.704 14.655 7.063 1.00 74.31 97 HIS A CA 1
ATOM 733 C C . HIS A 1 97 ? -9.084 13.311 6.615 1.00 74.31 97 HIS A C 1
ATOM 735 O O . HIS A 1 97 ? -8.119 13.302 5.845 1.00 74.31 97 HIS A O 1
ATOM 741 N N . PRO A 1 98 ? -9.631 12.150 7.029 1.00 80.25 98 PRO A N 1
ATOM 742 C CA . PRO A 1 98 ? -9.078 10.836 6.677 1.00 80.25 98 PRO A CA 1
ATOM 743 C C . PRO A 1 98 ? -9.091 10.562 5.163 1.00 80.25 98 PRO A C 1
ATOM 745 O O . PRO A 1 98 ? -8.185 9.919 4.638 1.00 80.25 98 PRO A O 1
ATOM 748 N N . GLY A 1 99 ? -10.085 11.091 4.438 1.00 84.44 99 GLY A N 1
ATOM 749 C CA . GLY A 1 99 ? -10.174 10.943 2.982 1.00 84.44 99 GLY A CA 1
ATOM 750 C C . GLY A 1 99 ? -9.015 11.603 2.232 1.00 84.44 99 GLY A C 1
ATOM 751 O O . GLY A 1 99 ? -8.528 11.043 1.256 1.00 84.44 99 GLY A O 1
ATOM 752 N N . ARG A 1 100 ? -8.513 12.746 2.720 1.00 88.12 100 ARG A N 1
ATOM 753 C CA . ARG A 1 100 ? -7.381 13.447 2.099 1.00 88.12 100 ARG A CA 1
ATOM 754 C C . ARG A 1 100 ? -6.093 12.634 2.214 1.00 88.12 100 ARG A C 1
ATOM 756 O O . ARG A 1 100 ? -5.379 12.504 1.228 1.00 88.12 100 ARG A O 1
ATOM 763 N N . TRP A 1 101 ? -5.816 12.060 3.384 1.00 90.31 101 TRP A N 1
ATOM 764 C CA . TRP A 1 101 ? -4.628 11.225 3.586 1.00 90.31 101 TRP A CA 1
ATOM 765 C C . TRP A 1 101 ? -4.660 9.966 2.723 1.00 90.31 101 TRP A C 1
ATOM 767 O O . TRP A 1 101 ? -3.652 9.644 2.102 1.00 90.31 101 TRP A O 1
ATOM 777 N N . LEU A 1 102 ? -5.819 9.309 2.611 1.00 89.81 102 LEU A N 1
ATOM 778 C CA . LEU A 1 102 ? -6.000 8.166 1.711 1.00 89.81 102 LEU A CA 1
ATOM 779 C C . LEU A 1 102 ? -5.836 8.554 0.237 1.00 89.81 102 LEU A C 1
ATOM 781 O O . LEU A 1 102 ? -5.189 7.823 -0.507 1.00 89.81 102 LEU A O 1
ATOM 785 N N . ALA A 1 103 ? -6.372 9.701 -0.187 1.00 91.19 103 ALA A N 1
ATOM 786 C CA . ALA A 1 103 ? -6.210 10.189 -1.555 1.00 91.19 103 ALA A CA 1
ATOM 787 C C . ALA A 1 103 ? -4.742 10.514 -1.877 1.00 91.19 103 ALA A C 1
ATOM 789 O O . ALA A 1 103 ? -4.239 10.088 -2.913 1.00 91.19 103 ALA A O 1
ATOM 790 N N . CYS A 1 104 ? -4.029 11.199 -0.975 1.00 92.69 104 CYS A N 1
ATOM 791 C CA . CYS A 1 104 ? -2.593 11.450 -1.122 1.00 92.69 104 CYS A CA 1
ATOM 792 C C . CYS A 1 104 ? -1.787 10.145 -1.142 1.00 92.69 104 CYS A C 1
ATOM 794 O O . CYS A 1 104 ? -0.877 10.009 -1.951 1.00 92.69 104 CYS A O 1
ATOM 796 N N . PHE A 1 105 ? -2.136 9.178 -0.289 1.00 92.31 105 PHE A N 1
ATOM 797 C CA . PHE A 1 105 ? -1.490 7.867 -0.246 1.00 92.31 105 PHE A CA 1
ATOM 798 C C . PHE A 1 105 ? -1.708 7.081 -1.547 1.00 92.31 105 PHE A C 1
ATOM 800 O O . PHE A 1 105 ? -0.775 6.478 -2.074 1.00 92.31 105 PHE A O 1
ATOM 807 N N . LEU A 1 106 ? -2.927 7.118 -2.091 1.00 94.75 106 LEU A N 1
ATOM 808 C CA . LEU A 1 106 ? -3.277 6.492 -3.364 1.00 94.75 106 LEU A CA 1
ATOM 809 C C . LEU A 1 106 ? -2.532 7.148 -4.534 1.00 94.75 106 LEU A C 1
ATOM 811 O O . LEU A 1 106 ? -1.930 6.447 -5.342 1.00 94.75 106 LEU A O 1
ATOM 815 N N . ALA A 1 107 ? -2.528 8.482 -4.595 1.00 96.12 107 ALA A N 1
ATOM 816 C CA . ALA A 1 107 ? -1.825 9.238 -5.627 1.00 96.12 107 ALA A CA 1
ATOM 817 C C . ALA A 1 107 ? -0.305 9.025 -5.561 1.00 96.12 107 ALA A C 1
ATOM 819 O O . ALA A 1 107 ? 0.328 8.820 -6.594 1.00 96.12 107 ALA A O 1
ATOM 820 N N . GLY A 1 108 ? 0.272 9.014 -4.355 1.00 95.44 108 GLY A N 1
ATOM 821 C CA . GLY A 1 108 ? 1.688 8.721 -4.137 1.00 95.44 108 GLY A CA 1
ATOM 822 C C . GLY A 1 108 ? 2.066 7.325 -4.624 1.00 95.44 108 GLY A C 1
ATOM 823 O O . GLY A 1 108 ? 3.055 7.179 -5.334 1.00 95.44 108 GLY A O 1
ATOM 824 N N . ASN A 1 109 ? 1.242 6.315 -4.329 1.00 95.94 109 ASN A N 1
ATOM 825 C CA . ASN A 1 109 ? 1.451 4.950 -4.818 1.00 95.94 109 ASN A CA 1
ATOM 826 C C . ASN A 1 109 ? 1.306 4.832 -6.336 1.00 95.94 109 ASN A C 1
ATOM 828 O O . ASN A 1 109 ? 2.127 4.172 -6.966 1.00 95.94 109 ASN A O 1
ATOM 832 N N . GLY A 1 110 ? 0.323 5.518 -6.926 1.00 97.38 110 GLY A N 1
ATOM 833 C CA . GLY A 1 110 ? 0.182 5.627 -8.379 1.00 97.38 110 GLY A CA 1
ATOM 834 C C . GLY A 1 110 ? 1.425 6.222 -9.039 1.00 97.38 110 GLY A C 1
ATOM 835 O O . GLY A 1 110 ? 1.977 5.641 -9.969 1.00 97.38 110 GLY A O 1
ATOM 836 N N . ALA A 1 111 ? 1.917 7.346 -8.515 1.00 97.50 111 ALA A N 1
ATOM 837 C CA . ALA A 1 111 ? 3.128 7.994 -9.010 1.00 97.50 111 ALA A CA 1
ATOM 838 C C . ALA A 1 111 ? 4.373 7.110 -8.835 1.00 97.50 111 ALA A C 1
ATOM 840 O O . ALA A 1 111 ? 5.159 6.968 -9.768 1.00 97.50 111 ALA A O 1
ATOM 841 N N . SER A 1 112 ? 4.538 6.467 -7.673 1.00 97.06 112 SER A N 1
ATOM 842 C CA . SER A 1 112 ? 5.625 5.509 -7.444 1.00 97.06 112 SER A CA 1
ATOM 843 C C . SER A 1 112 ? 5.568 4.345 -8.431 1.00 97.06 112 SER A C 1
ATOM 845 O O . SER A 1 112 ? 6.599 3.983 -8.993 1.00 97.06 112 SER A O 1
ATOM 847 N N . GLY A 1 113 ? 4.380 3.789 -8.672 1.00 97.12 113 GLY A N 1
ATOM 848 C CA . GLY A 1 113 ? 4.206 2.684 -9.605 1.00 97.12 113 GLY A CA 1
ATOM 849 C C . GLY A 1 113 ? 4.506 3.076 -11.051 1.00 97.12 113 GLY A C 1
ATOM 850 O O . GLY A 1 113 ? 5.134 2.309 -11.770 1.00 97.12 113 GLY A O 1
ATOM 851 N N . LEU A 1 114 ? 4.152 4.295 -11.467 1.00 97.75 114 LEU A N 1
ATOM 852 C CA . LEU A 1 114 ? 4.505 4.820 -12.790 1.00 97.75 114 LEU A CA 1
ATOM 853 C C . LEU A 1 114 ? 6.018 4.997 -12.970 1.00 97.75 114 LEU A C 1
ATOM 855 O O . LEU A 1 114 ? 6.542 4.637 -14.019 1.00 97.75 114 LEU A O 1
ATOM 859 N N . ILE A 1 115 ? 6.729 5.520 -11.965 1.00 97.31 115 ILE A N 1
ATOM 860 C CA . ILE A 1 115 ? 8.189 5.704 -12.045 1.00 97.31 115 ILE A CA 1
ATOM 861 C C . ILE A 1 115 ? 8.899 4.343 -12.110 1.00 97.31 115 ILE A C 1
ATOM 863 O O . ILE A 1 115 ? 9.802 4.159 -12.924 1.00 97.31 115 ILE A O 1
ATOM 867 N N . TRP A 1 116 ? 8.475 3.367 -11.301 1.00 97.56 116 TRP A N 1
ATOM 868 C CA . TRP A 1 116 ? 9.009 2.003 -11.378 1.00 97.56 116 TRP A CA 1
ATOM 869 C C . TRP A 1 116 ? 8.654 1.315 -12.701 1.00 97.56 116 TRP A C 1
ATOM 871 O O . TRP A 1 116 ? 9.520 0.710 -13.323 1.00 97.56 116 TRP A O 1
ATOM 881 N N . GLY A 1 117 ? 7.422 1.471 -13.183 1.00 96.19 117 GLY A N 1
ATOM 882 C CA . GLY A 1 117 ? 6.989 0.960 -14.482 1.00 96.19 117 GLY A CA 1
ATOM 883 C C . GLY A 1 117 ? 7.758 1.550 -15.657 1.00 96.19 117 GLY A C 1
ATOM 884 O O . GLY A 1 117 ? 8.080 0.843 -16.609 1.00 96.19 117 GLY A O 1
ATOM 885 N N . MET A 1 118 ? 8.119 2.833 -15.570 1.00 95.75 118 MET A N 1
ATOM 886 C CA . MET A 1 118 ? 8.943 3.504 -16.573 1.00 95.75 118 MET A CA 1
ATOM 887 C C . MET A 1 118 ? 10.319 2.846 -16.718 1.00 95.75 118 MET A C 1
ATOM 889 O O . MET A 1 118 ? 10.845 2.840 -17.827 1.00 95.75 118 MET A O 1
ATOM 893 N N . ALA A 1 119 ? 10.867 2.223 -15.665 1.00 93.94 119 ALA A N 1
ATOM 894 C CA . ALA A 1 119 ? 12.094 1.429 -15.775 1.00 93.94 119 ALA A CA 1
ATOM 895 C C . ALA A 1 119 ? 11.933 0.272 -16.773 1.00 93.94 119 ALA A C 1
ATOM 897 O O . ALA A 1 119 ? 12.821 0.033 -17.581 1.00 93.94 119 ALA A O 1
ATOM 898 N N . GLY A 1 120 ? 10.770 -0.388 -16.780 1.00 91.44 120 GLY A N 1
ATOM 899 C CA . GLY A 1 120 ? 10.465 -1.487 -17.699 1.00 91.44 120 GLY A CA 1
ATOM 900 C C . GLY A 1 120 ? 10.420 -1.094 -19.179 1.00 91.44 120 GLY A C 1
ATOM 901 O O . GLY A 1 120 ? 10.419 -1.977 -20.026 1.00 91.44 120 GLY A O 1
ATOM 902 N N . ILE A 1 121 ? 10.392 0.207 -19.494 1.00 93.50 121 ILE A N 1
ATOM 903 C CA . ILE A 1 121 ? 10.448 0.727 -20.868 1.00 93.50 121 ILE A CA 1
ATOM 904 C C . ILE A 1 121 ? 11.781 1.442 -21.110 1.00 93.50 121 ILE A C 1
ATOM 906 O O . ILE A 1 121 ? 12.522 1.083 -22.017 1.00 93.50 121 ILE A O 1
ATOM 910 N N . ALA A 1 122 ? 12.084 2.465 -20.307 1.00 93.56 122 ALA A N 1
ATOM 911 C CA . ALA A 1 122 ? 13.213 3.368 -20.520 1.00 93.56 122 ALA A CA 1
ATOM 912 C C . ALA A 1 122 ? 14.566 2.761 -20.124 1.00 93.56 122 ALA A C 1
ATOM 914 O O . ALA A 1 122 ? 15.592 3.185 -20.646 1.00 93.56 122 ALA A O 1
ATOM 915 N N . LEU A 1 123 ? 14.569 1.792 -19.205 1.00 94.06 123 LEU A N 1
ATOM 916 C CA . LEU A 1 123 ? 15.767 1.083 -18.752 1.00 94.06 123 LEU A CA 1
ATOM 917 C C . LEU A 1 123 ? 15.773 -0.378 -19.224 1.00 94.06 123 LEU A C 1
ATOM 919 O O . LEU A 1 123 ? 16.452 -1.194 -18.622 1.00 94.06 123 LEU A O 1
ATOM 923 N N . TYR A 1 124 ? 15.001 -0.746 -20.249 1.00 92.62 124 TYR A N 1
ATOM 924 C CA . TYR A 1 124 ? 14.953 -2.133 -20.714 1.00 92.62 124 TYR A CA 1
ATOM 925 C C . TYR A 1 124 ? 16.252 -2.512 -21.463 1.00 92.62 124 TYR A C 1
ATOM 927 O O . TYR A 1 124 ? 16.520 -1.928 -22.517 1.00 92.62 124 TYR A O 1
ATOM 935 N N . PRO A 1 125 ? 17.060 -3.472 -20.966 1.00 87.12 125 PRO A N 1
ATOM 936 C CA . PRO A 1 125 ? 18.373 -3.783 -21.529 1.00 87.12 125 PRO A CA 1
ATOM 937 C C . PRO A 1 125 ? 18.278 -4.893 -22.589 1.00 87.12 125 PRO A C 1
ATOM 939 O O . PRO A 1 125 ? 18.642 -6.038 -22.335 1.00 87.12 125 PRO A O 1
ATOM 942 N N . SER A 1 126 ? 17.816 -4.549 -23.795 1.00 82.94 126 SER A N 1
ATOM 943 C CA . SER A 1 126 ? 17.537 -5.512 -24.882 1.00 82.94 126 SER A CA 1
ATOM 944 C C . SER A 1 126 ? 18.741 -6.327 -25.380 1.00 82.94 126 SER A C 1
ATOM 946 O O . SER A 1 126 ? 18.577 -7.280 -26.140 1.00 82.94 126 SER A O 1
ATOM 948 N N . SER A 1 127 ? 19.962 -5.944 -25.005 1.00 82.38 127 SER A N 1
ATOM 949 C CA . SER A 1 127 ? 21.209 -6.617 -25.379 1.00 82.38 127 SER A CA 1
ATOM 950 C C . SER A 1 127 ? 21.688 -7.654 -24.359 1.00 82.38 127 SER A C 1
ATOM 952 O O . SER A 1 127 ? 22.614 -8.407 -24.663 1.00 82.38 127 SER A O 1
ATOM 954 N N . ALA A 1 128 ? 21.091 -7.708 -23.164 1.00 89.31 128 ALA A N 1
ATOM 955 C CA . ALA A 1 128 ? 21.593 -8.501 -22.045 1.00 89.31 128 ALA A CA 1
ATOM 956 C C . ALA A 1 128 ? 20.456 -9.267 -21.339 1.00 89.31 128 ALA A C 1
ATOM 958 O O . ALA A 1 128 ? 19.880 -8.765 -20.369 1.00 89.31 128 ALA A O 1
ATOM 959 N N . PRO A 1 129 ? 20.175 -10.528 -21.736 1.00 88.19 129 PRO A N 1
ATOM 960 C CA . PRO A 1 129 ? 19.091 -11.325 -21.151 1.00 88.19 129 PRO A CA 1
ATOM 961 C C . PRO A 1 129 ? 19.179 -11.476 -19.624 1.00 88.19 129 PRO A C 1
ATOM 963 O O . PRO A 1 129 ? 18.165 -11.524 -18.930 1.00 88.19 129 PRO A O 1
ATOM 966 N N . SER A 1 130 ? 20.396 -11.512 -19.068 1.00 92.00 130 SER A N 1
ATOM 967 C CA . SER A 1 130 ? 20.622 -11.525 -17.618 1.00 92.00 130 SER A CA 1
ATOM 968 C C . SER A 1 130 ? 20.107 -10.258 -16.933 1.00 92.00 130 SER A C 1
ATOM 970 O O . SER A 1 130 ? 19.526 -10.341 -15.850 1.00 92.00 130 SER A O 1
ATOM 972 N N . HIS A 1 131 ? 20.294 -9.092 -17.552 1.00 94.44 131 HIS A N 1
ATOM 973 C CA . HIS A 1 131 ? 19.857 -7.809 -17.004 1.00 94.44 131 HIS A CA 1
ATOM 974 C C . HIS A 1 131 ? 18.344 -7.625 -17.151 1.00 94.44 131 HIS A C 1
ATOM 976 O O . HIS A 1 131 ? 17.711 -7.058 -16.262 1.00 94.44 131 HIS A O 1
ATOM 982 N N . GLU A 1 132 ? 17.738 -8.189 -18.200 1.00 92.75 132 GLU A N 1
ATOM 983 C CA . GLU A 1 132 ? 16.280 -8.238 -18.346 1.00 92.75 132 GLU A CA 1
ATOM 984 C C . GLU A 1 132 ? 15.622 -9.059 -17.232 1.00 92.75 132 GLU A C 1
ATOM 986 O O . GLU A 1 132 ? 14.677 -8.601 -16.586 1.00 92.75 132 GLU A O 1
ATOM 991 N N . MET A 1 133 ? 16.152 -10.258 -16.957 1.00 92.44 133 MET A N 1
ATOM 992 C CA . MET A 1 133 ? 15.661 -11.109 -15.867 1.00 92.44 133 MET A CA 1
ATOM 993 C C . MET A 1 133 ? 15.881 -10.461 -14.499 1.00 92.44 133 MET A C 1
ATOM 995 O O . MET A 1 133 ? 15.017 -10.549 -13.626 1.00 92.44 133 MET A O 1
ATOM 999 N N . PHE A 1 134 ? 17.010 -9.774 -14.311 1.00 95.69 134 PHE A N 1
ATOM 1000 C CA . PHE A 1 134 ? 17.268 -8.992 -13.107 1.00 95.69 134 PHE A CA 1
ATOM 1001 C C . PHE A 1 134 ? 16.224 -7.876 -12.922 1.00 95.69 134 PHE A C 1
ATOM 1003 O O . PHE A 1 134 ? 15.639 -7.756 -11.844 1.00 95.69 134 PHE A O 1
ATOM 1010 N N . LEU A 1 135 ? 15.923 -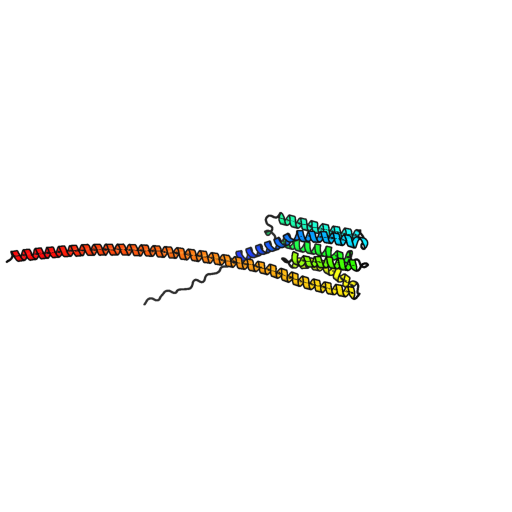7.106 -13.973 1.00 95.31 135 LEU A N 1
ATOM 1011 C CA . LEU A 1 135 ? 14.908 -6.054 -13.920 1.00 95.31 135 LEU A CA 1
ATOM 1012 C C . LEU A 1 135 ? 13.515 -6.631 -13.618 1.00 95.31 135 LEU A C 1
ATOM 1014 O O . LEU A 1 135 ? 12.789 -6.089 -12.782 1.00 95.31 135 LEU A O 1
ATOM 1018 N N . ALA A 1 136 ? 13.166 -7.767 -14.230 1.00 95.19 136 ALA A N 1
ATOM 1019 C CA . ALA A 1 136 ? 11.924 -8.487 -13.951 1.00 95.19 136 ALA A CA 1
ATOM 1020 C C . ALA A 1 136 ? 11.820 -8.946 -12.497 1.00 95.19 136 ALA A C 1
ATOM 1022 O O . ALA A 1 136 ? 10.773 -8.776 -11.870 1.00 95.19 136 ALA A O 1
ATOM 1023 N N . LEU A 1 137 ? 12.912 -9.477 -11.944 1.00 96.44 137 LEU A N 1
ATOM 1024 C CA . LEU A 1 137 ? 12.985 -9.892 -10.550 1.00 96.44 137 LEU A CA 1
ATOM 1025 C C . LEU A 1 137 ? 12.769 -8.706 -9.606 1.00 96.44 137 LEU A C 1
ATOM 1027 O O . LEU A 1 137 ? 12.004 -8.823 -8.649 1.00 96.44 137 LEU A O 1
ATOM 1031 N N . VAL A 1 138 ? 13.398 -7.559 -9.880 1.00 97.06 138 VAL A N 1
ATOM 1032 C CA . VAL A 1 138 ? 13.232 -6.354 -9.058 1.00 97.06 138 VAL A CA 1
ATOM 1033 C C . VAL A 1 138 ? 11.797 -5.838 -9.131 1.00 97.06 138 VAL A C 1
ATOM 1035 O O . VAL A 1 138 ? 11.177 -5.642 -8.086 1.00 97.06 138 VAL A O 1
ATOM 1038 N N . LEU A 1 139 ? 11.226 -5.655 -10.327 1.00 96.31 139 LEU A N 1
ATOM 1039 C CA . LEU A 1 139 ? 9.856 -5.141 -10.468 1.00 96.31 139 LEU A CA 1
ATOM 1040 C C . LEU A 1 139 ? 8.813 -6.115 -9.904 1.00 96.31 139 LEU A C 1
ATOM 1042 O O . LEU A 1 139 ? 7.887 -5.692 -9.206 1.00 96.31 139 LEU A O 1
ATOM 1046 N N . GLY A 1 140 ? 8.985 -7.418 -10.139 1.00 95.69 140 GLY A N 1
ATOM 1047 C CA . GLY A 1 140 ? 8.143 -8.464 -9.564 1.00 95.69 140 GLY A CA 1
ATOM 1048 C C . GLY A 1 140 ? 8.247 -8.516 -8.039 1.00 95.69 140 GLY A C 1
ATOM 1049 O O . GLY A 1 140 ? 7.228 -8.554 -7.349 1.00 95.69 140 GLY A O 1
ATOM 1050 N N . GLY A 1 141 ? 9.463 -8.433 -7.494 1.00 95.62 141 GLY A N 1
ATOM 1051 C CA . GLY A 1 141 ? 9.718 -8.389 -6.054 1.00 95.62 141 GLY A CA 1
ATOM 1052 C C . GLY A 1 141 ? 9.134 -7.144 -5.384 1.00 95.62 141 GLY A C 1
ATOM 1053 O O . GLY A 1 141 ? 8.518 -7.245 -4.324 1.00 95.62 141 GLY A O 1
ATOM 1054 N N . MET A 1 142 ? 9.245 -5.979 -6.025 1.00 95.12 142 MET A N 1
ATOM 1055 C CA . MET A 1 142 ? 8.636 -4.732 -5.554 1.00 95.12 142 MET A CA 1
ATOM 1056 C C . MET A 1 142 ? 7.103 -4.816 -5.561 1.00 95.12 142 MET A C 1
ATOM 1058 O O . MET A 1 142 ? 6.458 -4.471 -4.566 1.00 95.12 142 MET A O 1
ATOM 1062 N N . ALA A 1 143 ? 6.507 -5.340 -6.637 1.00 94.81 143 ALA A N 1
ATOM 1063 C CA . ALA A 1 143 ? 5.068 -5.588 -6.703 1.00 94.81 143 ALA A CA 1
ATOM 1064 C C . ALA A 1 143 ? 4.617 -6.562 -5.605 1.00 94.81 143 ALA A C 1
ATOM 1066 O O . ALA A 1 143 ? 3.602 -6.320 -4.945 1.00 94.81 143 ALA A O 1
ATOM 1067 N N . ALA A 1 144 ? 5.404 -7.605 -5.335 1.00 94.31 144 ALA A N 1
ATOM 1068 C CA . ALA A 1 144 ? 5.115 -8.558 -4.276 1.00 94.31 144 ALA A CA 1
ATOM 1069 C C . ALA A 1 144 ? 5.196 -7.968 -2.874 1.00 94.31 144 ALA A C 1
ATOM 1071 O O . ALA A 1 144 ? 4.259 -8.116 -2.089 1.00 94.31 144 ALA A O 1
ATOM 1072 N N . GLY A 1 145 ? 6.276 -7.246 -2.570 1.00 91.69 145 GLY A N 1
ATOM 1073 C CA . GLY A 1 145 ? 6.437 -6.558 -1.291 1.00 91.69 145 GLY A CA 1
ATOM 1074 C C . GLY A 1 145 ? 5.297 -5.573 -1.026 1.00 91.69 145 GLY A C 1
ATOM 1075 O O . GLY A 1 145 ? 4.817 -5.456 0.104 1.00 91.69 145 GLY A O 1
ATOM 1076 N N . SER A 1 146 ? 4.779 -4.936 -2.081 1.00 92.19 146 SER A N 1
ATOM 1077 C CA . SER A 1 146 ? 3.653 -4.007 -1.970 1.00 92.19 146 SER A CA 1
ATOM 1078 C C . SER A 1 146 ? 2.351 -4.664 -1.486 1.00 92.19 146 SER A C 1
ATOM 1080 O O . SER A 1 146 ? 1.546 -3.993 -0.841 1.00 92.19 146 SER A O 1
ATOM 1082 N N . ALA A 1 147 ? 2.146 -5.968 -1.724 1.00 90.25 147 ALA A N 1
ATOM 1083 C CA . ALA A 1 147 ? 0.956 -6.691 -1.263 1.00 90.25 147 ALA A CA 1
ATOM 1084 C C . ALA A 1 147 ? 0.875 -6.772 0.270 1.00 90.25 147 ALA A C 1
ATOM 1086 O O . ALA A 1 147 ? -0.220 -6.738 0.834 1.00 90.25 147 ALA A O 1
ATOM 1087 N N . ALA A 1 148 ? 2.024 -6.851 0.950 1.00 84.19 148 ALA A N 1
ATOM 1088 C CA . ALA A 1 148 ? 2.093 -6.823 2.409 1.00 84.19 148 ALA A CA 1
ATOM 1089 C C . ALA A 1 148 ? 1.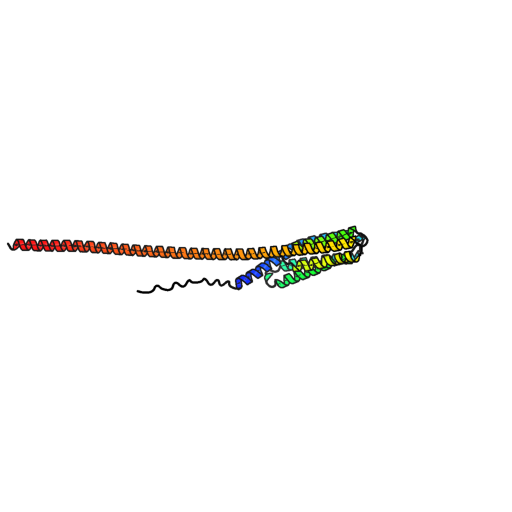975 -5.389 2.951 1.00 84.19 148 ALA A C 1
ATOM 1091 O O . ALA A 1 148 ? 1.193 -5.132 3.865 1.00 84.19 148 ALA A O 1
ATOM 1092 N N . VAL A 1 149 ? 2.701 -4.441 2.347 1.00 85.12 149 VAL A N 1
ATOM 1093 C CA . VAL A 1 149 ? 2.730 -3.026 2.771 1.00 85.12 149 VAL A CA 1
ATOM 1094 C C . VAL A 1 149 ? 1.353 -2.362 2.648 1.00 85.12 149 VAL A C 1
ATOM 1096 O O . VAL A 1 149 ? 0.970 -1.557 3.496 1.00 85.12 149 VAL A O 1
ATOM 1099 N N . HIS A 1 150 ? 0.579 -2.721 1.622 1.00 84.50 150 HIS A N 1
ATOM 1100 C CA . HIS A 1 150 ? -0.726 -2.124 1.328 1.00 84.50 150 HIS A CA 1
ATOM 1101 C C . HIS A 1 150 ? -1.913 -3.000 1.735 1.00 84.50 150 HIS A C 1
ATOM 1103 O O . HIS A 1 150 ? -3.040 -2.738 1.308 1.00 84.50 150 HIS A O 1
ATOM 1109 N N . ALA A 1 151 ? -1.694 -4.003 2.592 1.00 83.50 151 ALA A N 1
ATOM 1110 C CA . ALA A 1 151 ? -2.740 -4.927 3.025 1.00 83.50 151 ALA A CA 1
ATOM 1111 C C . ALA A 1 151 ? -3.958 -4.207 3.631 1.00 83.50 151 ALA A C 1
ATOM 1113 O O . ALA A 1 151 ? -5.078 -4.650 3.444 1.00 83.50 151 ALA A O 1
ATOM 1114 N N . ALA A 1 152 ? -3.787 -3.055 4.287 1.00 83.81 152 ALA A N 1
ATOM 1115 C CA . ALA A 1 152 ? -4.906 -2.309 4.869 1.00 83.81 152 ALA A CA 1
ATOM 1116 C C . ALA A 1 152 ? -5.753 -1.516 3.845 1.00 83.81 152 ALA A C 1
ATOM 1118 O O . ALA A 1 152 ? -6.841 -1.052 4.189 1.00 83.81 152 ALA A O 1
ATOM 1119 N N . TYR A 1 153 ? -5.289 -1.339 2.598 1.00 89.31 153 TYR A N 1
ATOM 1120 C CA . TYR A 1 153 ? -6.010 -0.576 1.572 1.00 89.31 153 TYR A CA 1
ATOM 1121 C C . TYR A 1 153 ? -5.702 -1.063 0.150 1.00 89.31 153 TYR A C 1
ATOM 1123 O O . TYR A 1 153 ? -4.821 -0.552 -0.544 1.00 89.31 153 TYR A O 1
ATOM 1131 N N . PHE A 1 154 ? -6.502 -2.027 -0.308 1.00 91.19 154 PHE A N 1
ATOM 1132 C CA . PHE A 1 154 ? -6.347 -2.690 -1.606 1.00 91.19 154 PHE A CA 1
ATOM 1133 C C . PHE A 1 154 ? -6.255 -1.757 -2.836 1.00 91.19 154 PHE A C 1
ATOM 1135 O O . PHE A 1 154 ? -5.437 -2.028 -3.716 1.00 91.19 154 PHE A O 1
ATOM 1142 N N . PRO A 1 155 ? -6.991 -0.628 -2.931 1.00 93.75 155 PRO A N 1
ATOM 1143 C CA . PRO A 1 155 ? -6.831 0.284 -4.065 1.00 93.75 155 PRO A CA 1
ATOM 1144 C C . PRO A 1 155 ? -5.409 0.844 -4.216 1.00 93.75 155 PRO A C 1
ATOM 1146 O O . PRO A 1 155 ? -4.961 1.049 -5.340 1.00 93.75 155 PRO A O 1
ATOM 1149 N N . ALA A 1 156 ? -4.676 1.057 -3.114 1.00 93.56 156 ALA A N 1
ATOM 1150 C CA . ALA A 1 156 ? -3.283 1.506 -3.185 1.00 93.56 156 ALA A CA 1
ATOM 1151 C C . ALA A 1 156 ? -2.348 0.421 -3.729 1.00 93.56 156 ALA A C 1
ATOM 1153 O O . ALA A 1 156 ? -1.445 0.737 -4.502 1.00 93.56 156 ALA A O 1
ATOM 1154 N N . PHE A 1 157 ? -2.604 -0.848 -3.395 1.00 95.19 157 PHE A N 1
ATOM 1155 C CA . PHE A 1 157 ? -1.894 -1.972 -3.999 1.00 95.19 157 PHE A CA 1
ATOM 1156 C C . PHE A 1 157 ? -2.069 -1.981 -5.523 1.00 95.19 157 PHE A C 1
ATOM 1158 O O . PHE A 1 157 ? -1.076 -2.063 -6.242 1.00 95.19 157 PHE A O 1
ATOM 1165 N N . LEU A 1 158 ? -3.300 -1.850 -6.030 1.00 96.31 158 LEU A N 1
ATOM 1166 C CA . LEU A 1 158 ? -3.552 -1.829 -7.477 1.00 96.31 158 LEU A CA 1
ATOM 1167 C C . LEU A 1 158 ? -2.921 -0.611 -8.157 1.00 96.31 158 LEU A C 1
ATOM 1169 O O . LEU A 1 158 ? -2.294 -0.751 -9.204 1.00 96.31 158 LEU A O 1
ATOM 1173 N N . ALA A 1 159 ? -3.048 0.569 -7.543 1.00 96.88 159 ALA A N 1
ATOM 1174 C CA . ALA A 1 159 ? -2.459 1.800 -8.062 1.00 96.88 159 ALA A CA 1
ATOM 1175 C C . ALA A 1 159 ? -0.931 1.719 -8.183 1.00 96.88 159 ALA A C 1
ATOM 1177 O O . ALA A 1 159 ? -0.370 2.361 -9.058 1.00 96.88 159 ALA A O 1
ATOM 1178 N N . TYR A 1 160 ? -0.263 0.928 -7.341 1.00 96.94 160 TYR A N 1
ATOM 1179 C CA . TYR A 1 160 ? 1.178 0.706 -7.422 1.00 96.94 160 TYR A CA 1
ATOM 1180 C C . TYR A 1 160 ? 1.552 -0.450 -8.365 1.00 96.94 160 TYR A C 1
ATOM 1182 O O . TYR A 1 160 ? 2.347 -0.280 -9.289 1.00 96.94 160 TYR A O 1
ATOM 1190 N N . SER A 1 161 ? 0.988 -1.637 -8.135 1.00 96.50 161 SER A N 1
ATOM 1191 C CA . SER A 1 161 ? 1.418 -2.894 -8.765 1.00 96.50 161 SER A CA 1
ATOM 1192 C C . SER A 1 161 ? 1.141 -2.947 -10.266 1.00 96.50 161 SER A C 1
ATOM 1194 O O . SER A 1 161 ? 2.004 -3.396 -11.022 1.00 96.50 161 SER A O 1
ATOM 1196 N N . LEU A 1 162 ? -0.019 -2.453 -10.714 1.00 96.44 162 LEU A N 1
ATOM 1197 C CA . LEU A 1 162 ? -0.392 -2.466 -12.128 1.00 96.44 162 LEU A CA 1
ATOM 1198 C C . LEU A 1 162 ? 0.568 -1.620 -12.979 1.00 96.44 162 LEU A C 1
ATOM 1200 O O . LEU A 1 162 ? 1.212 -2.187 -13.861 1.00 96.44 162 LEU A O 1
ATOM 1204 N N . PRO A 1 163 ? 0.751 -0.308 -12.723 1.00 97.19 163 PRO A N 1
ATOM 1205 C CA . PRO A 1 163 ? 1.689 0.479 -13.515 1.00 97.19 163 PRO A CA 1
ATOM 1206 C C . PRO A 1 163 ? 3.142 0.032 -13.336 1.00 97.19 163 PRO A C 1
ATOM 1208 O O . PRO A 1 163 ? 3.917 0.230 -14.258 1.00 97.19 163 PRO A O 1
ATOM 1211 N N . THR A 1 164 ? 3.511 -0.613 -12.223 1.00 96.94 164 THR A N 1
ATOM 1212 C CA . THR A 1 164 ? 4.869 -1.159 -12.033 1.00 96.94 164 THR A CA 1
ATOM 1213 C C . THR A 1 164 ? 5.160 -2.343 -12.957 1.00 96.94 164 THR A C 1
ATOM 1215 O O . THR A 1 164 ? 6.261 -2.462 -13.484 1.00 96.94 164 THR A O 1
ATOM 1218 N N . THR A 1 165 ? 4.192 -3.243 -13.142 1.00 96.19 165 THR A N 1
ATOM 1219 C CA . THR A 1 165 ? 4.427 -4.556 -13.774 1.00 96.19 165 THR A CA 1
ATOM 1220 C C . THR A 1 165 ? 3.980 -4.624 -15.229 1.00 96.19 165 THR A C 1
ATOM 1222 O O . THR A 1 165 ? 4.623 -5.296 -16.040 1.00 96.19 165 THR A O 1
ATOM 1225 N N . LEU A 1 166 ? 2.902 -3.921 -15.588 1.00 96.25 166 LEU A N 1
ATOM 1226 C CA . LEU A 1 166 ? 2.329 -3.974 -16.934 1.00 96.25 166 LEU A CA 1
ATOM 1227 C C . LEU A 1 166 ? 3.284 -3.483 -18.035 1.00 96.25 166 LEU A C 1
ATOM 1229 O O . LEU A 1 166 ? 3.334 -4.148 -19.067 1.00 96.25 166 LEU A O 1
ATOM 1233 N N . PRO A 1 167 ? 4.073 -2.403 -17.858 1.00 96.75 167 PRO A N 1
ATOM 1234 C CA . PRO A 1 167 ? 4.996 -1.944 -18.897 1.00 96.75 167 PRO A CA 1
ATOM 1235 C C . PRO A 1 167 ? 6.059 -2.981 -19.273 1.00 96.75 167 PRO A C 1
ATOM 1237 O O . PRO A 1 167 ? 6.274 -3.237 -20.455 1.00 96.75 167 PRO A O 1
ATOM 1240 N N . LEU A 1 168 ? 6.677 -3.626 -18.277 1.00 95.00 168 LEU A N 1
ATOM 1241 C CA . LEU A 1 168 ? 7.666 -4.677 -18.524 1.00 95.00 168 LEU A CA 1
ATOM 1242 C C . LEU A 1 168 ? 7.010 -5.928 -19.127 1.00 95.00 168 LEU A C 1
ATOM 1244 O O . LEU A 1 168 ? 7.543 -6.534 -20.050 1.00 95.00 168 LEU A O 1
ATOM 1248 N N . THR A 1 169 ? 5.821 -6.287 -18.639 1.00 95.69 169 THR A N 1
ATOM 1249 C CA . THR A 1 169 ? 5.049 -7.411 -19.186 1.00 95.69 169 THR A CA 1
ATOM 1250 C C . THR A 1 169 ? 4.725 -7.187 -20.663 1.00 95.69 169 THR A C 1
ATOM 1252 O O . THR A 1 169 ? 4.860 -8.101 -21.471 1.00 95.69 169 THR A O 1
ATOM 1255 N N . TYR A 1 170 ? 4.339 -5.962 -21.029 1.00 95.88 170 TYR A N 1
ATOM 1256 C CA . TYR A 1 170 ? 4.132 -5.575 -22.420 1.00 95.88 170 TYR A CA 1
ATOM 1257 C C . TYR A 1 170 ? 5.417 -5.720 -23.244 1.00 95.88 170 TYR A C 1
ATOM 1259 O O . TYR A 1 170 ? 5.354 -6.281 -24.335 1.00 95.88 170 TYR A O 1
ATOM 1267 N N . GLN A 1 171 ? 6.572 -5.295 -22.716 1.00 94.19 171 GLN A N 1
ATOM 1268 C CA . GLN A 1 171 ? 7.852 -5.464 -23.412 1.00 94.19 171 GLN A CA 1
ATOM 1269 C C . GLN A 1 171 ? 8.168 -6.931 -23.718 1.00 94.19 171 GLN A C 1
ATOM 1271 O O . GLN A 1 171 ? 8.538 -7.256 -24.842 1.00 94.19 171 GLN A O 1
ATOM 1276 N N . PHE A 1 172 ? 7.928 -7.840 -22.771 1.00 94.06 172 PHE A N 1
ATOM 1277 C CA . PHE A 1 172 ? 8.124 -9.272 -23.010 1.00 94.06 172 PHE A CA 1
ATOM 1278 C C . PHE A 1 172 ? 7.244 -9.837 -24.129 1.00 94.06 172 PHE A C 1
ATOM 1280 O O . PHE A 1 172 ? 7.682 -10.704 -24.881 1.00 94.06 172 PHE A O 1
ATOM 1287 N N . PHE A 1 173 ? 6.020 -9.332 -24.290 1.00 95.38 173 PHE A N 1
ATOM 1288 C CA . PHE A 1 173 ? 5.186 -9.705 -25.433 1.00 95.38 173 PHE A CA 1
ATOM 1289 C C . PHE A 1 173 ? 5.635 -9.038 -26.737 1.00 95.38 173 PHE A C 1
ATOM 1291 O O . PHE A 1 173 ? 5.520 -9.654 -27.797 1.00 95.38 173 PHE A O 1
ATOM 1298 N N . ALA A 1 174 ? 6.154 -7.809 -26.667 1.00 94.06 174 ALA A N 1
ATOM 1299 C CA . ALA A 1 174 ? 6.607 -7.046 -27.826 1.00 94.06 174 ALA A CA 1
ATOM 1300 C C . ALA A 1 174 ? 7.854 -7.645 -28.500 1.00 94.06 174 ALA A C 1
ATOM 1302 O O . ALA A 1 174 ? 7.992 -7.506 -29.713 1.00 94.06 174 ALA A O 1
ATOM 1303 N N . GLN A 1 175 ? 8.711 -8.353 -27.753 1.00 90.38 175 GLN A N 1
ATOM 1304 C CA . GLN A 1 175 ? 9.867 -9.075 -28.311 1.00 90.38 175 GLN A CA 1
ATOM 1305 C C . GLN A 1 175 ? 9.459 -10.166 -29.317 1.00 90.38 175 GLN A C 1
ATOM 1307 O O . GLN A 1 175 ? 10.154 -10.417 -30.299 1.00 90.38 175 GLN A O 1
ATOM 1312 N N . GLY A 1 176 ? 8.289 -10.780 -29.119 1.00 87.62 176 GLY A N 1
ATOM 1313 C CA . GLY A 1 176 ? 7.672 -11.675 -30.098 1.00 87.62 176 GLY A CA 1
ATOM 1314 C C . GLY A 1 176 ? 8.239 -13.098 -30.161 1.00 87.62 176 GLY A C 1
ATOM 1315 O O . GLY A 1 176 ? 7.625 -13.945 -30.811 1.00 87.62 176 GLY A O 1
ATOM 1316 N N . ASP A 1 177 ? 9.344 -13.405 -29.481 1.00 92.50 177 ASP A N 1
ATOM 1317 C CA . ASP A 1 177 ? 9.906 -14.755 -29.427 1.00 92.50 177 ASP A CA 1
ATOM 1318 C C . ASP A 1 177 ? 9.310 -15.610 -28.283 1.00 92.50 177 ASP A C 1
ATOM 1320 O O . ASP A 1 177 ? 8.876 -15.078 -27.253 1.00 92.50 177 ASP A O 1
ATOM 1324 N N . PRO A 1 178 ? 9.275 -16.952 -28.435 1.00 94.75 178 PRO A N 1
ATOM 1325 C CA . PRO A 1 178 ? 8.599 -17.824 -27.472 1.00 94.75 178 PRO A CA 1
ATOM 1326 C C . PRO A 1 178 ? 9.129 -17.736 -26.026 1.00 94.75 178 PRO A C 1
ATOM 1328 O O . PRO A 1 178 ? 8.301 -17.731 -25.110 1.00 94.75 178 PRO A O 1
ATOM 1331 N N . PRO A 1 179 ? 10.454 -17.651 -25.770 1.00 92.88 179 PRO A N 1
ATOM 1332 C CA . PRO A 1 179 ? 10.981 -17.441 -24.421 1.00 92.88 179 PRO A CA 1
ATOM 1333 C C . PRO A 1 179 ? 10.445 -16.181 -23.727 1.00 92.88 179 PRO A C 1
ATOM 1335 O O . PRO A 1 179 ? 9.929 -16.289 -22.612 1.00 92.88 179 PRO A O 1
ATOM 1338 N N . HIS A 1 180 ? 10.499 -15.007 -24.368 1.00 93.44 180 HIS A N 1
ATOM 1339 C CA . HIS A 1 180 ? 9.995 -13.773 -23.750 1.00 93.44 180 HIS A CA 1
ATOM 1340 C C . HIS A 1 180 ? 8.473 -13.810 -23.574 1.00 93.44 180 HIS A C 1
ATOM 1342 O O . HIS A 1 180 ? 7.974 -13.449 -22.508 1.00 93.44 180 HIS A O 1
ATOM 1348 N N . GLN A 1 181 ? 7.722 -14.355 -24.538 1.00 95.31 181 GLN A N 1
ATOM 1349 C CA . GLN A 1 181 ? 6.274 -14.541 -24.385 1.00 95.31 181 GLN A CA 1
ATOM 1350 C C . GLN A 1 181 ? 5.922 -15.432 -23.185 1.00 95.31 181 GLN A C 1
ATOM 1352 O O . GLN A 1 181 ? 4.982 -15.125 -22.448 1.00 95.31 181 GLN A O 1
ATOM 1357 N N . ALA A 1 182 ? 6.683 -16.505 -22.942 1.00 95.62 182 ALA A N 1
ATOM 1358 C CA . ALA A 1 182 ? 6.489 -17.356 -21.771 1.00 95.62 182 ALA A CA 1
ATOM 1359 C C . ALA A 1 182 ? 6.707 -16.579 -20.459 1.00 95.62 182 ALA A C 1
ATOM 1361 O O . ALA A 1 182 ? 5.902 -16.704 -19.534 1.00 95.62 182 ALA A O 1
ATOM 1362 N N . VAL A 1 183 ? 7.735 -15.724 -20.389 1.00 94.19 183 VAL A N 1
ATOM 1363 C CA . VAL A 1 183 ? 7.976 -14.841 -19.232 1.00 94.19 183 VAL A CA 1
ATOM 1364 C C . VAL A 1 183 ? 6.862 -13.800 -19.080 1.00 94.19 183 VAL A C 1
ATOM 1366 O O . VAL A 1 183 ? 6.417 -13.539 -17.960 1.00 94.19 183 VAL A O 1
ATOM 1369 N N . GLY A 1 184 ? 6.344 -13.250 -20.181 1.00 95.50 184 GLY A N 1
ATOM 1370 C CA . GLY A 1 184 ? 5.189 -12.349 -20.180 1.00 95.50 184 GLY A CA 1
ATOM 1371 C C . GLY A 1 184 ? 3.936 -13.012 -19.595 1.00 95.50 184 GLY A C 1
ATOM 1372 O O . GLY A 1 184 ? 3.290 -12.455 -18.706 1.00 95.50 184 GLY A O 1
ATOM 1373 N N . ILE A 1 185 ? 3.633 -14.247 -20.011 1.00 97.25 185 ILE A N 1
ATOM 1374 C CA . ILE A 1 185 ? 2.524 -15.043 -19.457 1.00 97.25 185 ILE A CA 1
ATOM 1375 C C . ILE A 1 185 ? 2.747 -15.319 -17.965 1.00 97.25 185 ILE A C 1
ATOM 1377 O O . ILE A 1 185 ? 1.836 -15.116 -17.160 1.00 97.25 185 ILE A O 1
ATOM 1381 N N . MET A 1 186 ? 3.955 -15.730 -17.571 1.00 96.50 186 MET A N 1
ATOM 1382 C CA . MET A 1 186 ? 4.288 -15.975 -16.163 1.00 96.50 186 MET A CA 1
ATOM 1383 C C . MET A 1 186 ? 4.169 -14.707 -15.313 1.00 96.50 186 MET A C 1
ATOM 1385 O O . MET A 1 186 ? 3.688 -14.775 -14.183 1.00 96.50 186 MET A O 1
ATOM 1389 N N . SER A 1 187 ? 4.516 -13.544 -15.867 1.00 95.31 187 SER A N 1
ATOM 1390 C CA . SER A 1 187 ? 4.360 -12.242 -15.209 1.00 95.31 187 SER A CA 1
ATOM 1391 C C . SER A 1 187 ? 2.886 -11.901 -14.964 1.00 95.31 187 SER A C 1
ATOM 1393 O O . SER A 1 187 ? 2.533 -11.461 -13.869 1.00 95.31 187 SER A O 1
ATOM 1395 N N . LEU A 1 188 ? 1.997 -12.176 -15.929 1.00 97.44 188 LEU A N 1
ATOM 1396 C CA . LEU A 1 188 ? 0.546 -12.011 -15.755 1.00 97.44 188 LEU A CA 1
ATOM 1397 C C . LEU A 1 188 ? -0.034 -12.978 -14.714 1.00 97.44 188 LEU A C 1
ATOM 1399 O O . LEU A 1 188 ? -0.867 -12.576 -13.895 1.00 97.44 188 LEU A O 1
ATOM 1403 N N . ILE A 1 189 ? 0.406 -14.240 -14.715 1.00 97.81 189 ILE A N 1
ATOM 1404 C CA . ILE A 1 189 ? 0.002 -15.233 -13.708 1.00 97.81 189 ILE A CA 1
ATOM 1405 C C . ILE A 1 189 ? 0.451 -14.769 -12.323 1.00 97.81 189 ILE A C 1
ATOM 1407 O O . ILE A 1 189 ? -0.354 -14.734 -11.392 1.00 97.81 189 ILE A O 1
ATOM 1411 N N . PHE A 1 190 ? 1.709 -14.355 -12.193 1.00 96.62 190 PHE A N 1
ATOM 1412 C CA . PHE A 1 190 ? 2.268 -13.841 -10.951 1.00 96.62 190 PHE A CA 1
ATOM 1413 C C . PHE A 1 190 ? 1.497 -12.618 -10.440 1.00 96.62 190 PHE A C 1
ATOM 1415 O O . PHE A 1 190 ? 1.072 -12.601 -9.284 1.00 96.62 190 PHE A O 1
ATOM 1422 N N . LEU A 1 191 ? 1.231 -11.637 -11.311 1.00 96.06 191 LEU A N 1
ATOM 1423 C CA . LEU A 1 191 ? 0.431 -10.455 -10.985 1.00 96.06 191 LEU A CA 1
ATOM 1424 C C . LEU A 1 191 ? -0.988 -10.835 -10.530 1.00 96.06 191 LEU A C 1
ATOM 1426 O O . LEU A 1 191 ? -1.522 -10.253 -9.585 1.00 96.06 191 LEU A O 1
ATOM 1430 N N . SER A 1 192 ? -1.594 -11.841 -11.159 1.00 97.50 192 SER A N 1
ATOM 1431 C CA . SER A 1 192 ? -2.923 -12.334 -10.787 1.00 97.50 192 SER A CA 1
ATOM 1432 C C . SER A 1 192 ? -2.911 -12.990 -9.405 1.00 97.50 192 SER A C 1
ATOM 1434 O O . SER A 1 192 ? -3.714 -12.637 -8.541 1.00 97.50 192 SER A O 1
ATOM 1436 N N . VAL A 1 193 ? -1.962 -13.898 -9.158 1.00 97.06 193 VAL A N 1
ATOM 1437 C CA . VAL A 1 193 ? -1.803 -14.594 -7.870 1.00 97.06 193 VAL A CA 1
ATOM 1438 C C . VAL A 1 193 ? -1.538 -13.599 -6.745 1.00 97.06 193 VAL A C 1
ATOM 1440 O O . VAL A 1 193 ? -2.161 -13.684 -5.681 1.00 97.06 193 VAL A O 1
ATOM 1443 N N . ILE A 1 194 ? -0.658 -12.623 -6.967 1.00 95.44 194 ILE A N 1
ATOM 1444 C CA . ILE A 1 194 ? -0.336 -11.636 -5.939 1.00 95.44 194 ILE A CA 1
ATOM 1445 C C . ILE A 1 194 ? -1.482 -10.656 -5.699 1.00 95.44 194 ILE A C 1
ATOM 1447 O O . ILE A 1 194 ? -1.710 -10.272 -4.558 1.00 95.44 194 ILE A O 1
ATOM 1451 N N . THR A 1 195 ? -2.275 -10.337 -6.725 1.00 95.69 195 THR A N 1
ATOM 1452 C CA . THR A 1 195 ? -3.508 -9.550 -6.572 1.00 95.69 195 THR A CA 1
ATOM 1453 C C . THR A 1 195 ? -4.542 -10.290 -5.729 1.00 95.69 195 THR A C 1
ATOM 1455 O O . THR A 1 195 ? -5.107 -9.711 -4.801 1.00 95.69 195 THR A O 1
ATOM 1458 N N . VAL A 1 196 ? -4.756 -11.585 -5.988 1.00 95.56 196 VAL A N 1
ATOM 1459 C CA . VAL A 1 196 ? -5.640 -12.428 -5.164 1.00 95.56 196 VAL A CA 1
ATOM 1460 C C . VAL A 1 196 ? -5.131 -12.499 -3.725 1.00 95.56 196 VAL A C 1
ATOM 1462 O O . VAL A 1 196 ? -5.914 -12.384 -2.783 1.00 95.56 196 VAL A O 1
ATOM 1465 N N . THR A 1 197 ? -3.820 -12.643 -3.542 1.00 92.75 197 THR A N 1
ATOM 1466 C CA . THR A 1 197 ? -3.188 -12.700 -2.218 1.00 92.75 197 THR A CA 1
ATOM 1467 C C . THR A 1 197 ? -3.335 -11.372 -1.473 1.00 92.75 197 THR A C 1
ATOM 1469 O O . THR A 1 197 ? -3.743 -11.361 -0.315 1.00 92.75 197 THR A O 1
ATOM 1472 N N . ALA A 1 198 ? -3.095 -10.244 -2.144 1.00 92.75 198 ALA A N 1
ATOM 1473 C CA . ALA A 1 198 ? -3.286 -8.905 -1.595 1.00 92.75 198 ALA A CA 1
ATOM 1474 C C . ALA A 1 198 ? -4.748 -8.659 -1.199 1.00 92.75 198 ALA A C 1
ATOM 1476 O O . ALA A 1 198 ? -5.015 -8.117 -0.127 1.00 92.75 198 ALA A O 1
ATOM 1477 N N . TYR A 1 199 ? -5.701 -9.106 -2.022 1.00 92.75 199 TYR A N 1
ATOM 1478 C CA . TYR A 1 199 ? -7.123 -9.014 -1.702 1.00 92.75 199 TYR A CA 1
ATOM 1479 C C . TYR A 1 199 ? -7.487 -9.858 -0.475 1.00 92.75 199 TYR A C 1
ATOM 1481 O O . TYR A 1 199 ? -8.184 -9.377 0.414 1.00 92.75 199 TYR A O 1
ATOM 1489 N N . ARG A 1 200 ? -6.969 -11.090 -0.375 1.00 90.25 200 ARG A N 1
ATOM 1490 C CA . ARG A 1 200 ? -7.160 -11.944 0.809 1.00 90.25 200 ARG A CA 1
ATOM 1491 C C . ARG A 1 200 ? -6.570 -11.314 2.067 1.00 90.25 200 ARG A C 1
ATOM 1493 O O . ARG A 1 200 ? -7.242 -11.295 3.091 1.00 90.25 200 ARG A O 1
ATOM 1500 N N . ASN A 1 201 ? -5.362 -10.755 1.985 1.00 88.50 201 ASN A N 1
ATOM 1501 C CA . ASN A 1 201 ? -4.737 -10.037 3.097 1.00 88.50 201 ASN A CA 1
ATOM 1502 C C . ASN A 1 201 ? -5.581 -8.837 3.536 1.00 88.50 201 ASN A C 1
ATOM 1504 O O . ASN A 1 201 ? -5.795 -8.641 4.729 1.00 88.50 201 ASN A O 1
ATOM 1508 N N . PHE A 1 202 ? -6.117 -8.079 2.578 1.00 88.75 202 PHE A N 1
ATOM 1509 C CA . PHE A 1 202 ? -7.031 -6.977 2.858 1.00 88.75 202 PHE A CA 1
ATOM 1510 C C . PHE A 1 202 ? -8.316 -7.429 3.551 1.00 88.75 202 PHE A C 1
ATOM 1512 O O . PHE A 1 202 ? -8.716 -6.816 4.543 1.00 88.75 202 PHE A O 1
ATOM 1519 N N . SER A 1 203 ? -8.933 -8.514 3.083 1.00 86.94 203 SER A N 1
ATOM 1520 C CA . SER A 1 203 ? -10.110 -9.089 3.735 1.00 86.94 203 SER A CA 1
ATOM 1521 C C . SER A 1 203 ? -9.798 -9.558 5.156 1.00 86.94 203 SER A C 1
ATOM 1523 O O . SER A 1 203 ? -10.521 -9.182 6.067 1.00 86.94 203 SER A O 1
ATOM 1525 N N . MET A 1 204 ? -8.678 -10.257 5.380 1.00 85.12 204 MET A N 1
ATOM 1526 C CA . MET A 1 204 ? -8.271 -10.692 6.724 1.00 85.12 204 MET A CA 1
ATOM 1527 C C . MET A 1 204 ? -8.070 -9.512 7.680 1.00 85.12 204 MET A C 1
ATOM 1529 O O . MET A 1 204 ? -8.580 -9.534 8.795 1.00 85.12 204 MET A O 1
ATOM 1533 N N . VAL A 1 205 ? -7.374 -8.455 7.246 1.00 82.69 205 VAL A N 1
ATOM 1534 C CA . VAL A 1 205 ? -7.202 -7.241 8.064 1.00 82.69 205 VAL A CA 1
ATOM 1535 C C . VAL A 1 205 ? -8.558 -6.612 8.383 1.00 82.69 205 VAL A C 1
ATOM 1537 O O . VAL A 1 205 ? -8.810 -6.223 9.521 1.00 82.69 205 VAL A O 1
ATOM 1540 N N . LYS A 1 206 ? -9.457 -6.529 7.398 1.00 81.56 206 LYS A N 1
ATOM 1541 C CA . LYS A 1 206 ? -10.805 -5.986 7.590 1.00 81.56 206 LYS A CA 1
ATOM 1542 C C . LYS A 1 206 ? -11.631 -6.826 8.571 1.00 81.56 206 LYS A C 1
ATOM 1544 O O . LYS A 1 206 ? -12.338 -6.250 9.396 1.00 81.56 206 LYS A O 1
ATOM 1549 N N . ASP A 1 207 ? -11.538 -8.147 8.493 1.00 82.44 207 ASP A N 1
ATOM 1550 C CA . ASP A 1 207 ? -12.283 -9.070 9.347 1.00 82.44 207 ASP A CA 1
ATOM 1551 C C . ASP A 1 207 ? -11.785 -9.016 10.792 1.00 82.44 207 ASP A C 1
ATOM 1553 O O . ASP A 1 207 ? -12.602 -8.893 11.701 1.00 82.44 207 ASP A O 1
ATOM 1557 N N . THR A 1 208 ? -10.467 -8.978 11.018 1.00 79.38 208 THR A N 1
ATOM 1558 C CA . THR A 1 208 ? -9.889 -8.774 12.358 1.00 79.38 208 THR A CA 1
ATOM 1559 C C . THR A 1 208 ? -10.394 -7.481 12.993 1.00 79.38 208 THR A C 1
ATOM 1561 O O . THR A 1 208 ? -10.830 -7.485 14.141 1.00 79.38 208 THR A O 1
ATOM 1564 N N . LEU A 1 209 ? -10.418 -6.381 12.234 1.00 73.56 209 LEU A N 1
ATOM 1565 C CA . LEU A 1 209 ? -10.917 -5.099 12.737 1.00 73.56 209 LEU A CA 1
ATOM 1566 C C . LEU A 1 209 ? -12.426 -5.138 13.052 1.00 73.56 209 LEU A C 1
ATOM 1568 O O . LEU A 1 209 ? -12.886 -4.492 13.995 1.00 73.56 209 LEU A O 1
ATOM 1572 N N . ASN A 1 210 ? -13.211 -5.899 12.284 1.00 77.75 210 ASN A N 1
ATOM 1573 C CA . ASN A 1 210 ? -14.631 -6.107 12.577 1.00 77.75 210 ASN A CA 1
ATOM 1574 C C . ASN A 1 210 ? -14.834 -6.964 13.837 1.00 77.75 210 ASN A C 1
ATOM 1576 O O . ASN A 1 210 ? -15.701 -6.640 14.648 1.00 77.75 210 ASN A O 1
ATOM 1580 N N . LEU A 1 211 ? -14.021 -8.006 14.024 1.00 73.81 211 LEU A N 1
ATOM 1581 C CA . LEU A 1 211 ? -14.059 -8.873 15.204 1.00 73.81 211 LEU A CA 1
ATOM 1582 C C . LEU A 1 211 ? -13.667 -8.121 16.479 1.00 73.81 211 LEU A C 1
ATOM 1584 O O . LEU A 1 211 ? -14.332 -8.266 17.500 1.00 73.81 211 LEU A O 1
ATOM 1588 N N . GLU A 1 212 ? -12.634 -7.275 16.434 1.00 74.50 212 GLU A N 1
ATOM 1589 C CA . GLU A 1 212 ? -12.252 -6.425 17.572 1.00 74.50 212 GLU A CA 1
ATOM 1590 C C . GLU A 1 212 ? -13.396 -5.496 17.990 1.00 74.50 212 GLU A C 1
ATOM 1592 O O . GLU A 1 212 ? -13.674 -5.325 19.179 1.00 74.50 212 GLU A O 1
ATOM 1597 N N . LYS A 1 213 ? -14.109 -4.939 17.007 1.00 75.25 213 LYS A N 1
ATOM 1598 C CA . LYS A 1 213 ? -15.286 -4.109 17.253 1.00 75.25 213 LYS A CA 1
ATOM 1599 C C . LYS A 1 213 ? -16.418 -4.903 17.906 1.00 75.25 213 LYS A C 1
ATOM 1601 O O . LYS A 1 213 ? -17.019 -4.406 18.857 1.00 75.25 213 LYS A O 1
ATOM 1606 N N . GLU A 1 214 ? -16.725 -6.095 17.402 1.00 77.94 214 GLU A N 1
ATOM 1607 C CA . GLU A 1 214 ? -17.769 -6.955 17.968 1.00 77.94 214 GLU A CA 1
ATOM 1608 C C . GLU A 1 214 ? -17.420 -7.379 19.400 1.00 77.94 214 GLU A C 1
ATOM 1610 O O . GLU A 1 214 ? -18.239 -7.240 20.306 1.00 77.94 214 GLU A O 1
ATOM 1615 N N . ASN A 1 215 ? -16.170 -7.778 19.639 1.00 77.44 215 ASN A N 1
ATOM 1616 C CA . ASN A 1 215 ? -15.682 -8.144 20.965 1.00 77.44 215 ASN A CA 1
ATOM 1617 C C . ASN A 1 215 ? -15.798 -6.968 21.954 1.00 77.44 215 ASN A C 1
ATOM 1619 O O . ASN A 1 215 ? -16.327 -7.123 23.053 1.00 77.44 215 ASN A O 1
ATOM 1623 N N . PHE A 1 216 ? -15.420 -5.753 21.540 1.00 76.50 216 PHE A N 1
ATOM 1624 C CA . PHE A 1 216 ? -15.585 -4.556 22.371 1.00 76.50 216 PHE A CA 1
ATOM 1625 C C . PHE A 1 216 ? -17.058 -4.250 22.689 1.00 76.50 216 PHE A C 1
ATOM 1627 O O . PHE A 1 216 ? -17.387 -3.790 23.784 1.00 76.50 216 PHE A O 1
ATOM 1634 N N . GLN A 1 217 ? -17.971 -4.506 21.751 1.00 80.00 217 GLN A N 1
ATOM 1635 C CA . GLN A 1 217 ? -19.407 -4.355 21.993 1.00 80.00 217 GLN A CA 1
ATOM 1636 C C . GLN A 1 217 ? -19.925 -5.393 22.993 1.00 80.00 217 GLN A C 1
ATOM 1638 O O . GLN A 1 217 ? -20.665 -5.025 23.905 1.00 80.00 217 GLN A O 1
ATOM 1643 N N . LEU A 1 218 ? -19.503 -6.651 22.865 1.00 80.44 218 LEU A N 1
ATOM 1644 C CA . LEU A 1 218 ? -19.884 -7.733 23.773 1.00 80.44 218 LEU A CA 1
ATOM 1645 C C . LEU A 1 218 ? -19.360 -7.502 25.196 1.00 80.44 218 LEU A C 1
ATOM 1647 O O . LEU A 1 218 ? -20.118 -7.655 26.150 1.00 80.44 218 LEU A O 1
ATOM 1651 N N . ILE A 1 219 ? -18.105 -7.065 25.350 1.00 80.88 219 ILE A N 1
ATOM 1652 C CA . ILE A 1 219 ? -17.526 -6.728 26.662 1.00 80.88 219 ILE A CA 1
ATOM 1653 C C . ILE A 1 219 ? -18.337 -5.618 27.340 1.00 80.88 219 ILE A C 1
ATOM 1655 O O . ILE A 1 219 ? -18.715 -5.764 28.500 1.00 80.88 219 ILE A O 1
ATOM 1659 N N . ASN A 1 220 ? -18.676 -4.549 26.612 1.00 78.94 220 ASN A N 1
ATOM 1660 C CA . ASN A 1 220 ? -19.495 -3.465 27.162 1.00 78.94 220 ASN A CA 1
ATOM 1661 C C . ASN A 1 220 ? -20.899 -3.936 27.565 1.00 78.94 220 ASN A C 1
ATOM 1663 O O . ASN A 1 220 ? -21.426 -3.493 28.583 1.00 78.94 220 ASN A O 1
ATOM 1667 N N . GLN A 1 221 ? -21.520 -4.826 26.787 1.00 83.19 221 GLN A N 1
ATOM 1668 C CA . GLN A 1 221 ? -22.820 -5.404 27.145 1.00 83.19 221 GLN A CA 1
ATOM 1669 C C . GLN A 1 221 ? -22.729 -6.247 28.419 1.00 83.19 221 GLN A C 1
ATOM 1671 O O . GLN A 1 221 ? -23.612 -6.170 29.272 1.00 83.19 221 GLN A O 1
ATOM 1676 N N . LEU A 1 222 ? -21.655 -7.022 28.564 1.00 82.69 222 LEU A N 1
ATOM 1677 C CA . LEU A 1 222 ? -21.421 -7.869 29.728 1.00 82.69 222 LEU A CA 1
ATOM 1678 C C . LEU A 1 222 ? -21.150 -7.029 30.984 1.00 82.69 222 LEU A C 1
ATOM 1680 O O . LEU A 1 222 ? -21.691 -7.320 32.048 1.00 82.69 222 LEU A O 1
ATOM 1684 N N . GLU A 1 223 ? -20.395 -5.938 30.851 1.00 84.06 223 GLU A N 1
ATOM 1685 C CA . GLU A 1 223 ? -20.173 -4.977 31.933 1.00 84.06 223 GLU A CA 1
ATOM 1686 C C . GLU A 1 223 ? -21.480 -4.291 32.358 1.00 84.06 223 GLU A C 1
ATOM 1688 O O . GLU A 1 223 ? -21.786 -4.235 33.550 1.00 84.06 223 GLU A O 1
ATOM 1693 N N . GLN A 1 224 ? -22.305 -3.855 31.401 1.00 86.06 224 GLN A N 1
ATOM 1694 C CA . GLN A 1 224 ? -23.624 -3.282 31.686 1.00 86.06 224 GLN A CA 1
ATOM 1695 C C . GLN A 1 224 ? -24.551 -4.280 32.390 1.00 86.06 224 GLN A C 1
ATOM 1697 O O . GLN A 1 224 ? -25.217 -3.915 33.360 1.00 86.06 224 GLN A O 1
ATOM 1702 N N . ALA A 1 225 ? -24.575 -5.538 31.943 1.00 84.88 225 ALA A N 1
ATOM 1703 C CA . ALA A 1 225 ? -25.368 -6.589 32.575 1.00 84.88 225 ALA A CA 1
ATOM 1704 C C . ALA A 1 225 ? -24.907 -6.863 34.015 1.00 84.88 225 ALA A C 1
ATOM 1706 O O . ALA A 1 225 ? -25.736 -6.985 34.913 1.00 84.88 225 ALA A O 1
ATOM 1707 N N . HIS A 1 226 ? -23.595 -6.886 34.257 1.00 84.00 226 HIS A N 1
ATOM 1708 C CA . HIS A 1 226 ? -23.031 -7.123 35.584 1.00 84.00 226 HIS A CA 1
ATOM 1709 C C . HIS A 1 226 ? -23.273 -5.951 36.551 1.00 84.00 226 HIS A C 1
ATOM 1711 O O . HIS A 1 226 ? -23.550 -6.163 37.733 1.00 84.00 226 HIS A O 1
ATOM 1717 N N . VAL A 1 227 ? -23.212 -4.706 36.063 1.00 89.25 227 VAL A N 1
ATOM 1718 C CA . VAL A 1 227 ? -23.621 -3.524 36.843 1.00 89.25 227 VAL A CA 1
ATOM 1719 C C . VAL A 1 227 ? -25.104 -3.616 37.200 1.00 89.25 227 VAL A C 1
ATOM 1721 O O . VAL A 1 227 ? -25.463 -3.437 38.361 1.00 89.25 227 VAL A O 1
ATOM 1724 N N . HIS A 1 228 ? -25.953 -3.978 36.235 1.00 88.31 228 HIS A N 1
ATOM 1725 C CA . HIS A 1 228 ? -27.385 -4.136 36.469 1.00 88.31 228 HIS A CA 1
ATOM 1726 C C . HIS A 1 228 ? -27.698 -5.239 37.492 1.00 88.31 228 HIS A C 1
ATOM 1728 O O . HIS A 1 228 ? -28.519 -5.037 38.387 1.00 88.31 228 HIS A O 1
ATOM 1734 N N . GLU A 1 229 ? -27.017 -6.384 37.408 1.00 85.44 229 GLU A N 1
ATOM 1735 C CA . GLU A 1 229 ? -27.155 -7.473 38.378 1.00 85.44 229 GLU A CA 1
ATOM 1736 C C . GLU A 1 229 ? -26.743 -7.027 39.787 1.00 85.44 229 GLU A C 1
ATOM 1738 O O . GLU A 1 229 ? -27.464 -7.285 40.753 1.00 85.44 229 GLU A O 1
ATOM 1743 N N . LYS A 1 230 ? -25.621 -6.306 39.918 1.00 86.19 230 LYS A N 1
ATOM 1744 C CA . LYS A 1 230 ? -25.175 -5.750 41.204 1.00 86.19 230 LYS A CA 1
ATOM 1745 C C . LYS A 1 230 ? -26.180 -4.769 41.792 1.00 86.19 230 LYS A C 1
ATOM 1747 O O . LYS A 1 230 ? -26.460 -4.855 42.987 1.00 86.19 230 LYS A O 1
ATOM 1752 N N . ASP A 1 231 ? -26.737 -3.879 40.979 1.00 90.81 231 ASP A N 1
ATOM 1753 C CA . ASP A 1 231 ? -27.749 -2.920 41.427 1.00 90.81 231 ASP A CA 1
ATOM 1754 C C . ASP A 1 231 ? -29.025 -3.627 41.893 1.00 90.81 231 ASP A C 1
ATOM 1756 O O . ASP A 1 231 ? -29.596 -3.276 42.934 1.00 90.81 231 ASP A O 1
ATOM 1760 N N . LEU A 1 232 ? -29.449 -4.668 41.170 1.00 87.50 232 LEU A N 1
ATOM 1761 C CA . LEU A 1 232 ? -30.612 -5.466 41.542 1.00 87.50 232 LEU A CA 1
ATOM 1762 C C . LEU A 1 232 ? -30.368 -6.236 42.845 1.00 87.50 232 LEU A C 1
ATOM 1764 O O . LEU A 1 232 ? -31.208 -6.210 43.744 1.00 87.50 232 LEU A O 1
ATOM 1768 N N . ASN A 1 233 ? -29.200 -6.866 42.984 1.00 90.81 233 ASN A N 1
ATOM 1769 C CA . ASN A 1 233 ? -28.816 -7.603 44.185 1.00 90.81 233 ASN A CA 1
ATOM 1770 C C . ASN A 1 233 ? -28.711 -6.666 45.401 1.00 90.81 233 ASN A C 1
ATOM 1772 O O . ASN A 1 233 ? -29.267 -6.944 46.464 1.00 90.81 233 ASN A O 1
ATOM 1776 N N . HIS A 1 234 ? -28.104 -5.490 45.225 1.00 90.25 234 HIS A N 1
ATOM 1777 C CA . HIS A 1 234 ? -28.036 -4.462 46.260 1.00 90.25 234 HIS A CA 1
ATOM 1778 C C . HIS A 1 234 ? -29.432 -3.982 46.691 1.00 90.25 234 HIS A C 1
ATOM 1780 O O . HIS A 1 234 ? -29.704 -3.842 47.887 1.00 90.25 234 HIS A O 1
ATOM 1786 N N . SER A 1 235 ? -30.336 -3.775 45.730 1.00 91.38 235 SER A N 1
ATOM 1787 C CA . SER A 1 235 ? -31.722 -3.371 45.993 1.00 91.38 235 SER A CA 1
ATOM 1788 C C . SER A 1 235 ? -32.500 -4.455 46.739 1.00 91.38 235 SER A C 1
ATOM 1790 O O . SER A 1 235 ? -33.172 -4.163 47.729 1.00 91.38 235 SER A O 1
ATOM 1792 N N . LEU A 1 236 ? -32.356 -5.716 46.324 1.00 91.19 236 LEU A N 1
ATOM 1793 C CA . LEU A 1 236 ? -32.987 -6.854 46.986 1.00 91.19 236 LEU A CA 1
ATOM 1794 C C . LEU A 1 236 ? -32.456 -7.037 48.413 1.00 91.19 236 LEU A C 1
ATOM 1796 O O . LEU A 1 236 ? -33.232 -7.255 49.340 1.00 91.19 236 LEU A O 1
ATOM 1800 N N . SER A 1 237 ? -31.146 -6.886 48.621 1.00 90.25 237 SER A N 1
ATOM 1801 C CA . SER A 1 237 ? -30.540 -6.985 49.950 1.00 90.25 237 SER A CA 1
ATOM 1802 C C . SER A 1 237 ? -31.032 -5.869 50.883 1.00 90.25 237 SER A C 1
ATOM 1804 O O . SER A 1 237 ? -31.286 -6.119 52.066 1.00 90.25 237 SER A O 1
ATOM 1806 N N . LYS A 1 238 ? -31.229 -4.647 50.363 1.00 91.44 238 LYS A N 1
ATOM 1807 C CA . LYS A 1 238 ? -31.883 -3.553 51.103 1.00 91.44 238 LYS A CA 1
ATOM 1808 C C . LYS A 1 238 ? -33.323 -3.897 51.478 1.00 91.44 238 LYS A C 1
ATOM 1810 O O . LYS A 1 238 ? -33.701 -3.711 52.632 1.00 91.44 238 LYS A O 1
ATOM 1815 N N . GLU A 1 239 ? -34.101 -4.430 50.540 1.00 92.12 239 GLU A N 1
ATOM 1816 C CA . GLU A 1 239 ? -35.492 -4.833 50.777 1.00 92.12 239 GLU A CA 1
ATOM 1817 C C . GLU A 1 239 ? -35.593 -5.940 51.840 1.00 92.12 239 GLU A C 1
ATOM 1819 O O . GLU A 1 239 ? -36.388 -5.823 52.770 1.00 92.12 239 GLU A O 1
ATOM 1824 N N . ILE A 1 240 ? -34.738 -6.970 51.778 1.00 92.94 240 ILE A N 1
ATOM 1825 C CA . ILE A 1 240 ? -34.673 -8.037 52.795 1.00 92.94 240 ILE A CA 1
ATOM 1826 C C . ILE A 1 240 ? -34.366 -7.454 54.177 1.00 92.94 240 ILE A C 1
ATOM 1828 O O . ILE A 1 240 ? -34.991 -7.838 55.165 1.00 92.94 240 ILE A O 1
ATOM 1832 N N . THR A 1 241 ? -33.420 -6.517 54.254 1.00 92.62 241 THR A N 1
ATOM 1833 C CA . THR A 1 241 ? -33.034 -5.882 55.524 1.00 92.62 241 THR A CA 1
ATOM 1834 C C . THR A 1 241 ? -34.197 -5.077 56.101 1.00 92.62 241 THR A C 1
ATOM 1836 O O . THR A 1 241 ? -34.488 -5.174 57.291 1.00 92.62 241 THR A O 1
ATOM 1839 N N . ARG A 1 242 ? -34.913 -4.339 55.245 1.00 92.38 242 ARG A N 1
ATOM 1840 C CA . ARG A 1 242 ? -36.094 -3.565 55.632 1.00 92.38 242 ARG A CA 1
ATOM 1841 C C . ARG A 1 242 ? -37.222 -4.464 56.134 1.00 92.38 242 ARG A C 1
ATOM 1843 O O . ARG A 1 242 ? -37.771 -4.199 57.197 1.00 92.38 242 ARG A O 1
ATOM 1850 N N . ARG A 1 243 ? -37.519 -5.553 55.415 1.00 90.69 243 ARG A N 1
ATOM 1851 C CA . ARG A 1 243 ? -38.542 -6.532 55.814 1.00 90.69 243 ARG A CA 1
ATOM 1852 C C . ARG A 1 243 ? -38.227 -7.181 57.155 1.00 90.69 243 ARG A C 1
ATOM 1854 O O . ARG A 1 243 ? -39.105 -7.237 58.007 1.00 90.69 243 ARG A O 1
ATOM 1861 N N . ARG A 1 244 ? -36.974 -7.598 57.368 1.00 93.06 244 ARG A N 1
ATOM 1862 C CA . ARG A 1 244 ? -36.539 -8.172 58.651 1.00 93.06 244 ARG A CA 1
ATOM 1863 C C . ARG A 1 244 ? -36.691 -7.189 59.809 1.00 93.06 244 ARG A C 1
ATOM 1865 O O . ARG A 1 244 ? -37.151 -7.593 60.868 1.00 93.06 244 ARG A O 1
ATOM 1872 N N . ALA A 1 245 ? -36.355 -5.913 59.608 1.00 93.88 245 ALA A N 1
ATOM 1873 C CA . ALA A 1 245 ? -36.536 -4.889 60.638 1.00 93.88 245 ALA A CA 1
ATOM 1874 C C . ALA A 1 245 ? -38.018 -4.713 61.016 1.00 93.88 245 ALA A C 1
ATOM 1876 O O . ALA A 1 245 ? -38.346 -4.684 62.198 1.00 93.88 245 ALA A O 1
ATOM 1877 N N . THR A 1 246 ? -38.919 -4.673 60.028 1.00 91.62 246 THR A N 1
ATOM 1878 C CA . THR A 1 246 ? -40.368 -4.578 60.275 1.00 91.62 246 THR A CA 1
ATOM 1879 C C . THR A 1 246 ? -40.933 -5.830 60.950 1.00 91.62 246 THR A C 1
ATOM 1881 O O . THR A 1 246 ? -41.750 -5.716 61.857 1.00 91.62 246 THR A O 1
ATOM 1884 N N . GLU A 1 247 ? -40.505 -7.030 60.545 1.00 92.44 247 GLU A N 1
ATOM 1885 C CA . GLU A 1 247 ? -40.908 -8.276 61.216 1.00 92.44 247 GLU A CA 1
ATOM 1886 C C . GLU A 1 247 ? -40.464 -8.299 62.682 1.00 92.44 247 GLU A C 1
ATOM 1888 O O . GLU A 1 247 ? -41.229 -8.718 63.551 1.00 92.44 247 GLU A O 1
ATOM 1893 N N . GLN A 1 248 ? -39.254 -7.816 62.968 1.00 93.88 248 GLN A N 1
ATOM 1894 C CA . GLN A 1 248 ? -38.719 -7.749 64.323 1.00 93.88 248 GLN A CA 1
ATOM 1895 C C . GLN A 1 248 ? -39.481 -6.735 65.188 1.00 93.88 248 GLN A C 1
ATOM 1897 O O . GLN A 1 248 ? -39.864 -7.064 66.308 1.00 93.88 248 GLN A O 1
ATOM 1902 N N . GLU A 1 249 ? -39.802 -5.559 64.645 1.00 93.38 249 GLU A N 1
ATOM 1903 C CA . GLU A 1 249 ? -40.646 -4.556 65.311 1.00 93.38 249 GLU A CA 1
ATOM 1904 C C . GLU A 1 249 ? -42.057 -5.101 65.608 1.00 93.38 249 GLU A C 1
ATOM 1906 O O . GLU A 1 249 ? -42.589 -4.930 66.705 1.00 93.38 249 GLU A O 1
ATOM 1911 N N . LEU A 1 250 ? -42.660 -5.832 64.662 1.00 93.06 250 LEU A N 1
ATOM 1912 C CA . LEU A 1 250 ? -43.957 -6.486 64.868 1.00 93.06 250 LEU A CA 1
ATOM 1913 C C . LEU A 1 250 ? -43.902 -7.556 65.964 1.00 93.06 250 LEU A C 1
ATOM 1915 O O . LEU A 1 250 ? -44.837 -7.663 66.760 1.00 93.06 250 LEU A O 1
ATOM 1919 N N . LEU A 1 251 ? -42.826 -8.344 66.016 1.00 93.62 251 LEU A N 1
ATOM 1920 C CA . LEU A 1 251 ? -42.604 -9.336 67.069 1.00 93.62 251 LEU A CA 1
ATOM 1921 C C . LEU A 1 251 ? -42.444 -8.675 68.442 1.00 93.62 251 LEU A C 1
ATOM 1923 O O . LEU A 1 251 ? -43.023 -9.152 69.416 1.00 93.62 251 LEU A O 1
ATOM 1927 N N . GLU A 1 252 ? -41.718 -7.561 68.525 1.00 93.88 252 GLU A N 1
ATOM 1928 C CA . GLU A 1 252 ? -41.578 -6.780 69.758 1.00 93.88 252 GLU A CA 1
ATOM 1929 C C . GLU A 1 252 ? -42.923 -6.213 70.223 1.00 93.88 252 GLU A C 1
ATOM 1931 O O . GLU A 1 252 ? -43.303 -6.407 71.381 1.00 93.88 252 GLU A O 1
ATOM 1936 N N . HIS A 1 253 ? -43.693 -5.598 69.319 1.00 91.19 253 HIS A N 1
ATOM 1937 C CA . HIS A 1 253 ? -45.045 -5.122 69.615 1.00 91.19 253 HIS A CA 1
ATOM 1938 C C . HIS A 1 253 ? -45.972 -6.255 70.066 1.00 91.19 253 HIS A C 1
ATOM 1940 O O . HIS A 1 253 ? -46.718 -6.088 71.033 1.00 91.19 253 HIS A O 1
ATOM 1946 N N . LYS A 1 254 ? -45.913 -7.422 69.413 1.00 92.06 254 LYS A N 1
ATOM 1947 C CA . LYS A 1 254 ? -46.697 -8.598 69.805 1.00 92.06 254 LYS A CA 1
ATOM 1948 C C . LYS A 1 254 ? -46.331 -9.068 71.215 1.00 92.06 254 LYS A C 1
ATOM 1950 O O . LYS A 1 254 ? -47.224 -9.205 72.046 1.00 92.06 254 LYS A O 1
ATOM 1955 N N . ASN A 1 255 ? -45.045 -9.271 71.500 1.00 92.31 255 ASN A N 1
ATOM 1956 C CA . ASN A 1 255 ? -44.577 -9.717 72.816 1.00 92.31 255 ASN A CA 1
ATOM 1957 C C . ASN A 1 255 ? -44.945 -8.709 73.917 1.00 92.31 255 ASN A C 1
ATOM 1959 O O . ASN A 1 255 ? -45.334 -9.093 75.021 1.00 92.31 255 ASN A O 1
ATOM 1963 N N . HIS A 1 256 ? -44.864 -7.410 73.613 1.00 92.88 256 HIS A N 1
ATOM 1964 C CA . HIS A 1 256 ? -45.286 -6.351 74.524 1.00 92.88 256 HIS A CA 1
ATOM 1965 C C . HIS A 1 256 ? -46.791 -6.416 74.821 1.00 92.88 256 HIS A C 1
ATOM 1967 O O . HIS A 1 256 ? -47.196 -6.355 75.983 1.00 92.88 256 HIS A O 1
ATOM 1973 N N . LEU A 1 257 ? -47.625 -6.597 73.792 1.00 91.50 257 LEU A N 1
ATOM 1974 C CA . LEU A 1 257 ? -49.071 -6.761 73.951 1.00 91.50 257 LEU A CA 1
ATOM 1975 C C . LEU A 1 257 ? -49.428 -8.026 74.741 1.00 91.50 257 LEU A C 1
ATOM 1977 O O . LEU A 1 257 ? -50.273 -7.961 75.632 1.00 91.50 257 LEU A O 1
ATOM 1981 N N . GLU A 1 258 ? -48.779 -9.159 74.467 1.00 91.75 258 GLU A N 1
ATOM 1982 C CA . GLU A 1 258 ? -48.987 -10.406 75.216 1.00 91.75 258 GLU A CA 1
ATOM 1983 C C . GLU A 1 258 ? -48.622 -10.243 76.698 1.00 91.75 258 GLU A C 1
ATOM 1985 O O . GLU A 1 258 ? -49.386 -10.661 77.569 1.00 91.75 258 GLU A O 1
ATOM 1990 N N . SER A 1 259 ? -47.516 -9.554 76.997 1.00 91.75 259 SER A N 1
ATOM 1991 C CA . SER A 1 259 ? -47.138 -9.180 78.366 1.00 91.75 259 SER A CA 1
ATOM 1992 C C . SER A 1 259 ? -48.220 -8.335 79.052 1.00 91.75 259 SER A C 1
ATOM 1994 O O . SER A 1 259 ? -48.648 -8.659 80.163 1.00 91.75 259 SER A O 1
ATOM 1996 N N . LEU A 1 260 ? -48.741 -7.302 78.379 1.00 93.69 260 LEU A N 1
ATOM 1997 C CA . LEU A 1 260 ? -49.819 -6.460 78.914 1.00 93.69 260 LEU A CA 1
ATOM 1998 C C . LEU A 1 260 ? -51.100 -7.257 79.196 1.00 93.69 260 LEU A C 1
ATOM 2000 O O . LEU A 1 260 ? -51.752 -7.036 80.221 1.00 93.69 260 LEU A O 1
ATOM 2004 N N . VAL A 1 261 ? -51.468 -8.185 78.309 1.00 91.38 261 VAL A N 1
ATOM 2005 C CA . VAL A 1 261 ? -52.616 -9.081 78.513 1.00 91.38 261 VAL A CA 1
ATOM 2006 C C . VAL A 1 261 ? -52.369 -10.016 79.700 1.00 91.38 261 VAL A C 1
ATOM 2008 O O . VAL A 1 261 ? -53.261 -10.181 80.533 1.00 91.38 261 VAL A O 1
ATOM 2011 N N . GLY A 1 262 ? -51.164 -10.576 79.830 1.00 89.44 262 GLY A N 1
ATOM 2012 C CA . GLY A 1 262 ? -50.766 -11.411 80.967 1.00 89.44 262 GLY A CA 1
ATOM 2013 C C . GLY A 1 262 ? -50.858 -10.676 82.309 1.00 89.44 262 GLY A C 1
ATOM 2014 O O . GLY A 1 262 ? -51.407 -11.198 83.278 1.00 89.44 262 GLY A O 1
ATOM 2015 N N . ILE A 1 263 ? -50.406 -9.421 82.356 1.00 89.12 263 ILE A N 1
ATOM 2016 C CA . ILE A 1 263 ? -50.524 -8.569 83.548 1.00 89.12 263 ILE A CA 1
ATOM 2017 C C . ILE A 1 263 ? -52.001 -8.317 83.883 1.00 89.12 263 ILE A C 1
ATOM 2019 O O . ILE A 1 263 ? -52.423 -8.562 85.013 1.00 89.12 263 ILE A O 1
ATOM 2023 N N . ARG A 1 264 ? -52.811 -7.892 82.900 1.00 87.44 264 ARG A N 1
ATOM 2024 C CA . ARG A 1 264 ? -54.243 -7.604 83.113 1.00 87.44 264 ARG A CA 1
ATOM 2025 C C . ARG A 1 264 ? -55.036 -8.825 83.563 1.00 87.44 264 ARG A C 1
ATOM 2027 O O . ARG A 1 264 ? -55.904 -8.694 84.420 1.00 87.44 264 ARG A O 1
ATOM 2034 N N . THR A 1 265 ? -54.762 -9.994 82.992 1.00 86.81 265 THR A N 1
ATOM 2035 C CA . THR A 1 265 ? -55.432 -11.244 83.380 1.00 86.81 265 THR A CA 1
ATOM 2036 C C . THR A 1 265 ? -55.066 -11.647 84.805 1.00 86.81 265 THR A C 1
ATOM 2038 O O . THR A 1 265 ? -55.969 -11.946 85.581 1.00 86.81 265 THR A O 1
ATOM 2041 N N . SER A 1 266 ? -53.790 -11.545 85.196 1.00 86.75 266 SER A N 1
ATOM 2042 C CA . SER A 1 266 ? -53.352 -11.735 86.589 1.00 86.75 266 SER A CA 1
ATOM 2043 C C . SER A 1 266 ? -54.036 -10.756 87.555 1.00 86.75 266 SER A C 1
ATOM 2045 O O . SER A 1 266 ? -54.510 -11.157 88.620 1.00 86.75 266 SER A O 1
ATOM 2047 N N . ASP A 1 267 ? -54.109 -9.471 87.202 1.00 86.12 267 ASP A N 1
ATOM 2048 C CA . ASP A 1 267 ? -54.747 -8.456 88.046 1.00 86.12 267 ASP A CA 1
ATOM 2049 C C . ASP A 1 267 ? -56.256 -8.682 88.189 1.00 86.12 267 ASP A C 1
ATOM 2051 O O . ASP A 1 267 ? -56.788 -8.572 89.297 1.00 86.12 267 ASP A O 1
ATOM 2055 N N . LEU A 1 268 ? -56.937 -9.075 87.107 1.00 82.25 268 LEU A N 1
ATOM 2056 C CA . LEU A 1 268 ? -58.342 -9.487 87.138 1.00 82.25 268 LEU A CA 1
ATOM 2057 C C . LEU A 1 268 ? -58.550 -10.715 88.024 1.00 82.25 268 LEU A C 1
ATOM 2059 O O . LEU A 1 268 ? -59.447 -10.702 88.859 1.00 82.25 268 LEU A O 1
ATOM 2063 N N . GLN A 1 269 ? -57.692 -11.731 87.923 1.00 84.94 269 GLN A N 1
ATOM 2064 C CA . GLN A 1 269 ? -57.773 -12.929 88.762 1.00 84.94 269 GLN A CA 1
ATOM 2065 C C . GLN A 1 269 ? -57.594 -12.592 90.249 1.00 84.94 269 GLN A C 1
ATOM 2067 O O . GLN A 1 269 ? -58.337 -13.079 91.101 1.00 84.94 269 GLN A O 1
ATOM 2072 N N . LYS A 1 270 ? -56.646 -11.703 90.577 1.00 81.69 270 LYS A N 1
ATOM 2073 C CA . LYS A 1 270 ? -56.464 -11.185 91.943 1.00 81.69 270 LYS A CA 1
ATOM 2074 C C . LYS A 1 270 ? -57.663 -10.369 92.407 1.00 81.69 270 LYS A C 1
ATOM 2076 O O . LYS A 1 270 ? -58.006 -10.423 93.585 1.00 81.69 270 LYS A O 1
ATOM 2081 N N . SER A 1 271 ? -58.253 -9.573 91.519 1.00 79.00 271 SER A N 1
ATOM 2082 C CA . SER A 1 271 ? -59.458 -8.793 91.791 1.00 79.00 271 SER A CA 1
ATOM 2083 C C . SER A 1 271 ? -60.646 -9.712 92.080 1.00 79.00 271 SER A C 1
ATOM 2085 O O . SER A 1 271 ? -61.285 -9.559 93.115 1.00 79.00 271 SER A O 1
ATOM 2087 N N . GLU A 1 272 ? -60.906 -10.705 91.227 1.00 81.69 272 GLU A N 1
ATOM 2088 C CA . GLU A 1 272 ? -61.959 -11.709 91.418 1.00 81.69 272 GLU A CA 1
ATOM 2089 C C . GLU A 1 272 ? -61.761 -12.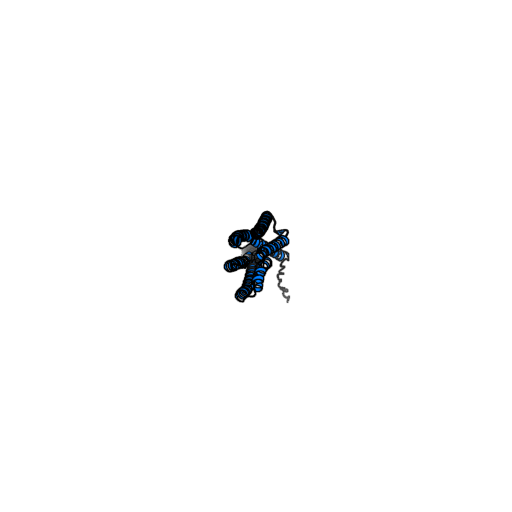530 92.692 1.00 81.69 272 GLU A C 1
ATOM 2091 O O . GLU A 1 272 ? -62.711 -12.704 93.451 1.00 81.69 272 GLU A O 1
ATOM 2096 N N . ALA A 1 273 ? -60.540 -12.995 92.973 1.00 78.31 273 ALA A N 1
ATOM 2097 C CA . ALA A 1 273 ? -60.236 -13.704 94.216 1.00 78.31 273 ALA A CA 1
ATOM 2098 C C . ALA A 1 273 ? -60.506 -12.825 95.448 1.00 78.31 273 ALA A C 1
ATOM 2100 O O . ALA A 1 273 ? -61.049 -13.299 96.445 1.00 78.31 273 ALA A O 1
ATOM 2101 N N . ARG A 1 274 ? -60.190 -11.523 95.366 1.00 76.81 274 ARG A N 1
ATOM 2102 C CA . ARG A 1 274 ? -60.537 -10.539 96.402 1.00 76.81 274 ARG A CA 1
ATOM 2103 C C . ARG A 1 274 ? -62.043 -10.413 96.581 1.00 76.81 274 ARG A C 1
ATOM 2105 O O . ARG A 1 274 ? -62.508 -10.432 97.714 1.00 76.81 274 ARG A O 1
ATOM 2112 N N . TYR A 1 275 ? -62.792 -10.299 95.485 1.00 74.19 275 TYR A N 1
ATOM 2113 C CA . TYR A 1 275 ? -64.249 -10.223 95.538 1.00 74.19 275 TYR A CA 1
ATOM 2114 C C . TYR A 1 275 ? -64.860 -11.499 96.125 1.00 74.19 275 TYR A C 1
ATOM 2116 O O . TYR A 1 275 ? -65.705 -11.391 97.006 1.00 74.19 275 TYR A O 1
ATOM 2124 N N . ARG A 1 276 ? -64.396 -12.693 95.728 1.00 76.62 276 ARG A N 1
ATOM 2125 C CA . ARG A 1 276 ? -64.845 -13.964 96.325 1.00 76.62 276 ARG A CA 1
ATOM 2126 C C . ARG A 1 276 ? -64.571 -14.032 97.824 1.00 76.62 276 ARG A C 1
ATOM 2128 O O . ARG A 1 276 ? -65.490 -14.346 98.566 1.00 76.62 276 ARG A O 1
ATOM 2135 N N . MET A 1 277 ? -63.369 -13.662 98.272 1.00 76.31 277 MET A N 1
ATOM 2136 C CA . MET A 1 277 ? -63.051 -13.612 99.706 1.00 76.31 277 MET A CA 1
ATOM 2137 C C . MET A 1 277 ? -63.947 -12.632 100.474 1.00 76.31 277 MET A C 1
ATOM 2139 O O . MET A 1 277 ? -64.343 -12.911 101.601 1.00 76.31 277 MET A O 1
ATOM 2143 N N . VAL A 1 278 ? -64.269 -11.473 99.891 1.00 76.06 278 VAL A N 1
ATOM 2144 C CA . VAL A 1 278 ? -65.196 -10.512 100.511 1.00 76.06 278 VAL A CA 1
ATOM 2145 C C . VAL A 1 278 ? -66.610 -11.090 100.593 1.00 76.06 278 VAL A C 1
ATOM 2147 O O . VAL A 1 278 ? -67.259 -10.933 101.623 1.00 76.06 278 VAL A O 1
ATOM 2150 N N . VAL A 1 279 ? -67.075 -11.781 99.550 1.00 72.56 279 VAL A N 1
ATOM 2151 C CA . VAL A 1 279 ? -68.390 -12.440 99.537 1.00 72.56 279 VAL A CA 1
ATOM 2152 C C . VAL A 1 279 ? -68.461 -13.569 100.571 1.00 72.56 279 VAL A C 1
ATOM 2154 O O . VAL A 1 279 ? -69.409 -13.583 101.348 1.00 72.56 279 VAL A O 1
ATOM 2157 N N . GLU A 1 280 ? -67.454 -14.448 100.652 1.00 72.00 280 GLU A N 1
ATOM 2158 C CA . GLU A 1 280 ? -67.381 -15.515 101.669 1.00 72.00 280 GLU A CA 1
ATOM 2159 C C . GLU A 1 280 ? -67.363 -14.949 103.097 1.00 72.00 280 GLU A C 1
ATOM 2161 O O . GLU A 1 280 ? -68.096 -15.406 103.972 1.00 72.00 280 GLU A O 1
ATOM 2166 N N . ARG A 1 281 ? -66.596 -13.878 103.332 1.00 67.19 281 ARG A N 1
ATOM 2167 C CA . ARG A 1 281 ? -66.537 -13.222 104.644 1.00 67.19 281 ARG A CA 1
ATOM 2168 C C . ARG A 1 281 ? -67.858 -12.563 105.043 1.00 67.19 281 ARG A C 1
ATOM 2170 O O . ARG A 1 281 ? -68.144 -12.458 106.229 1.00 67.19 281 ARG A O 1
ATOM 2177 N N . ILE A 1 282 ? -68.646 -12.087 104.080 1.00 64.88 282 ILE A N 1
ATOM 2178 C CA . ILE A 1 282 ? -69.987 -11.549 104.341 1.00 64.88 282 ILE A CA 1
ATOM 2179 C C . ILE A 1 282 ? -70.981 -12.692 104.592 1.00 64.88 282 ILE A C 1
ATOM 2181 O O . ILE A 1 282 ? -71.831 -12.549 105.465 1.00 64.88 282 ILE A O 1
ATOM 2185 N N . SER A 1 283 ? -70.866 -13.833 103.900 1.00 58.34 283 SER A N 1
ATOM 2186 C CA . SER A 1 283 ? -71.722 -14.997 104.177 1.00 58.34 283 SER A CA 1
ATOM 2187 C C . SER A 1 283 ? -71.465 -15.627 105.548 1.00 58.34 283 SER A C 1
ATOM 2189 O O . SER A 1 283 ? -72.429 -16.023 106.194 1.00 58.34 283 SER A O 1
ATOM 2191 N N . ASP A 1 284 ? -70.218 -15.635 106.032 1.00 58.19 284 ASP A N 1
ATOM 2192 C CA . ASP A 1 284 ? -69.859 -16.119 107.380 1.00 58.19 284 ASP A CA 1
ATOM 2193 C C . ASP A 1 284 ? -70.309 -15.180 108.517 1.00 58.19 284 ASP A C 1
ATOM 2195 O O . ASP A 1 284 ? -70.283 -15.558 109.682 1.00 58.19 284 ASP A O 1
ATOM 2199 N N . VAL A 1 285 ? -70.708 -13.943 108.203 1.00 58.59 285 VAL A N 1
ATOM 2200 C CA . VAL A 1 285 ? -71.213 -12.953 109.178 1.00 58.59 285 VAL A CA 1
ATOM 2201 C C . VAL A 1 285 ? -72.750 -12.939 109.237 1.00 58.59 285 VAL A C 1
ATOM 2203 O O . VAL A 1 285 ? -73.329 -12.312 110.122 1.00 58.59 285 VAL A O 1
ATOM 2206 N N . ILE A 1 286 ? -73.427 -13.615 108.302 1.00 53.53 286 ILE A N 1
ATOM 2207 C CA . ILE A 1 286 ? -74.896 -13.619 108.163 1.00 53.53 286 ILE A CA 1
ATOM 2208 C C . ILE A 1 286 ? -75.539 -14.926 108.690 1.00 53.53 286 ILE A C 1
ATOM 2210 O O . ILE A 1 286 ? -76.764 -15.040 108.709 1.00 53.53 286 ILE A O 1
ATOM 2214 N N . TRP A 1 287 ? -74.750 -15.867 109.211 1.00 46.28 287 TRP A N 1
ATOM 2215 C CA . TRP A 1 287 ? -75.212 -17.065 109.930 1.00 46.28 287 TRP A CA 1
ATOM 2216 C C . TRP A 1 287 ? -74.677 -17.094 111.361 1.00 46.28 287 TRP A C 1
ATOM 2218 O O . TRP A 1 287 ? -75.377 -17.676 112.221 1.00 46.28 287 TRP A O 1
#

Secondary structure (DSSP, 8-state):
-PPPP------------HHHHHHHHHHHHHHHHHHHHHHHHHHHHHHHHHHHHHHHHHTTTS-HHHHHHHHHHHHHHHHHHHHHHHHHHH-S-GGG-HHHHHHHHHHHHHHHHHHHHHHHHHT--TT-HHHHHHHHHHHHHHHHHHHHHTTT-HHHHHHHHHHHHHHHHHHHHHT-SHHHHHHHHHHHHHHHHHHHHHHHHHHHHHHHHHHHHHHHHHHHHHHHHHHHHHHHHHHHHHHHHHHHHHHHHHHHHHHHHHHHHHHHHHHHHHHHHHHHHHHHHHHTT--

Radius of gyration: 44.34 Å; chains: 1; bounding box: 102×34×140 Å